Protein 5U0I (pdb70)

GO terms:
  GO:0005739 mitochondrion (C, IDA)
  GO:0004359 glutaminase activity (F, IDA)
  GO:0051289 protein homotetramerization (P, IDA)
  GO:0097054 L-glutamate biosynthetic process (P, IDA)
  GO:0006543 L-glutamine catabolic process (P, IDA)
  GO:0062133 negative regulation of L-glutamine biosynthetic process (P, IDA)
  GO:0005739 mitochondrion (C, EXP)
  GO:0004359 glutaminase activity (F, EXP)
  GO:0090461 intracellular glutamate homeostasis (P, IMP)
  GO:0005515 protein binding (F, IPI)
  GO:0005739 mitochondrion (C, HTP)
  GO:0005759 mitochondrial matrix (C, TAS)
  GO:0097054 L-glutamate biosynthetic process (P, TAS)

CATH classification: 1.25.40.20

Organism: Homo sapiens (NCBI:txid9606)

Secondary structure (DSSP, 8-state):
-HHHHHHHHHHT-HHHHHHHHHTT--TT---TT---HHHHHHHHT-HHHHHIIIIIS---S----TTS--HHHHHHHTT-HHHHHHHHT-/-HHHHHHHHHHT-HHHHHHHHHTT--TT---TT---HHHHHHHHT-HHHHHIIIIIS---SS---TT---HHHHHHHHT-HHHHHHHHTTS--

InterPro domains:
  IPR002110 Ankyrin repeat [PF12796] (557-645)
  IPR002110 Ankyrin repeat [PS50088] (585-607)
  IPR002110 Ankyrin repeat [SM00248] (585-615)
  IPR002110 Ankyrin repeat [SM00248] (619-648)
  IPR012338 Beta-lactamase/transpeptidase-like [G3DSA:3.40.710.10] (217-546)
  IPR012338 Beta-lactamase/transpeptidase-like [SSF56601] (223-531)
  IPR015868 Glutaminase [MF_00313] (227-530)
  IPR015868 Glutaminase [PF04960] (244-530)
  IPR015868 Glutaminase [PTHR12544] (115-646)
  IPR015868 Glutaminase [TIGR03814] (234-523)
  IPR036770 Ankyrin repeat-containing domain superfamily [G3DSA:1.25.40.20] (553-645)
  IPR036770 Ankyrin repeat-containing domain superfamily [SSF48403] (557-643)
  IPR041541 Glutaminase, EF-hand domain [PF17959] (140-222)

B-factor: mean 22.15, std 11.6, range [9.72, 87.69]

Nearest PDB structures (foldseek):
  5u0j-assembly2_D  TM=1.007E+00  e=7.065E-15  Homo sapiens
  8gwr-assembly1_A  TM=1.005E+00  e=4.161E-14  Homo sapiens
  5u0k-assembly2_C  TM=9.965E-01  e=2.457E-12  Homo sapiens
  5u0k-assembly3_E  TM=9.952E-01  e=2.058E-12  Homo sapiens
  5u0k-assembly5_H  TM=9.946E-01  e=5.298E-12  Homo sapiens

Structure (mmCIF, N/CA/C/O backbone):
data_5U0I
#
_entry.id   5U0I
#
_cell.length_a   75.290
_cell.length_b   75.290
_cell.length_c   88.310
_cell.angle_alpha   90.00
_cell.angle_beta   90.00
_cell.angle_gamma   90.00
#
_symmetry.space_group_name_H-M   'P 43 21 2'
#
loop_
_entity.id
_entity.type
_entity.pdbx_description
1 polymer 'Glutaminase kidney isoform, mitochondrial'
2 non-polymer 'CHLORIDE ION'
3 non-polymer 'SODIUM ION'
4 water water
#
loop_
_atom_site.group_PDB
_atom_site.id
_atom_site.type_symbol
_atom_site.label_atom_id
_atom_site.label_alt_id
_atom_site.label_comp_id
_atom_site.label_asym_id
_atom_site.label_entity_id
_atom_site.label_seq_id
_atom_site.pdbx_PDB_ins_code
_atom_site.Cartn_x
_atom_site.Cartn_y
_atom_site.Cartn_z
_atom_site.occupancy
_atom_site.B_iso_or_equiv
_atom_site.auth_seq_id
_atom_site.auth_comp_id
_atom_site.auth_asym_id
_atom_site.auth_atom_id
_atom_site.pdbx_PDB_model_num
ATOM 1 N N . SER A 1 24 ? 73.051 17.189 98.955 1.00 19.94 553 SER A N 1
ATOM 2 C CA . SER A 1 24 ? 73.677 18.462 98.681 1.00 16.88 553 SER A CA 1
ATOM 3 C C . SER A 1 24 ? 73.606 18.735 97.194 1.00 14.48 553 SER A C 1
ATOM 4 O O . SER A 1 24 ? 73.437 17.831 96.375 1.00 14.27 553 SER A O 1
ATOM 7 N N . VAL A 1 25 ? 73.740 20.016 96.858 1.00 14.48 554 VAL A N 1
ATOM 8 C CA . VAL A 1 25 ? 73.650 20.383 95.453 1.00 14.55 554 VAL A CA 1
ATOM 9 C C . VAL A 1 25 ? 74.791 19.742 94.663 1.00 13.91 554 VAL A C 1
ATOM 10 O O . VAL A 1 25 ? 74.631 19.386 93.492 1.00 14.10 554 VAL A O 1
ATOM 14 N N . ILE A 1 26 ? 75.965 19.573 95.286 1.00 14.46 555 ILE A N 1
ATOM 15 C CA . ILE A 1 26 ? 77.068 18.991 94.539 1.00 14.70 555 ILE A CA 1
ATOM 16 C C . ILE A 1 26 ? 76.838 17.498 94.293 1.00 14.66 555 ILE A C 1
ATOM 17 O O . ILE A 1 26 ? 77.121 16.992 93.197 1.00 14.71 555 ILE A O 1
ATOM 22 N N . ASN A 1 27 ? 76.264 16.783 95.252 1.00 13.85 556 ASN A N 1
ATOM 23 C CA . ASN A 1 27 ? 75.962 15.365 94.980 1.00 13.53 556 ASN A CA 1
ATOM 24 C C . ASN A 1 27 ? 74.903 15.235 93.890 1.00 13.13 556 ASN A C 1
ATOM 25 O O . ASN A 1 27 ? 74.941 14.294 93.067 1.00 14.08 556 ASN A O 1
ATOM 30 N N . LEU A 1 28 ? 73.915 16.123 93.919 1.00 12.53 557 LEU A N 1
ATOM 31 C CA . LEU A 1 28 ? 72.860 16.098 92.906 1.00 12.25 557 LEU A CA 1
ATOM 32 C C . LEU A 1 28 ? 73.453 16.285 91.512 1.00 12.29 557 LEU A C 1
ATOM 33 O O . LEU A 1 28 ? 73.152 15.513 90.591 1.00 12.64 557 LEU A O 1
ATOM 38 N N . LEU A 1 29 ? 74.284 17.342 91.340 1.00 11.45 558 LEU A N 1
ATOM 39 C CA . LEU A 1 29 ? 74.779 17.645 90.002 1.00 11.43 558 LEU A CA 1
ATOM 40 C C . LEU A 1 29 ? 75.818 16.628 89.560 1.00 11.50 558 LEU A C 1
ATOM 41 O O . LEU A 1 29 ? 75.888 16.322 88.361 1.00 12.75 558 LEU A O 1
ATOM 46 N N . PHE A 1 30 ? 76.560 16.031 90.495 1.00 12.20 559 PHE A N 1
ATOM 47 C CA . PHE A 1 30 ? 77.467 14.943 90.096 1.00 14.18 559 PHE A CA 1
ATOM 48 C C . PHE A 1 30 ? 76.678 13.712 89.647 1.00 14.10 559 PHE A C 1
ATOM 49 O O . PHE A 1 30 ? 77.107 12.999 88.725 1.00 14.99 559 PHE A O 1
ATOM 57 N N . ALA A 1 31 ? 75.551 13.406 90.315 1.00 13.24 560 ALA A N 1
ATOM 58 C CA . ALA A 1 31 ? 74.716 12.306 89.842 1.00 13.89 560 ALA A CA 1
ATOM 59 C C . ALA A 1 31 ? 74.175 12.601 88.450 1.00 13.58 560 ALA A C 1
ATOM 60 O O . ALA A 1 31 ? 74.076 11.696 87.611 1.00 14.94 560 ALA A O 1
ATOM 62 N N . ALA A 1 32 ? 73.770 13.848 88.195 1.00 13.16 561 ALA A N 1
ATOM 63 C CA . ALA A 1 32 ? 73.344 14.200 86.846 1.00 14.51 561 ALA A CA 1
ATOM 64 C C . ALA A 1 32 ? 74.490 14.035 85.864 1.00 15.15 561 ALA A C 1
ATOM 65 O O . ALA A 1 32 ? 74.293 13.523 84.755 1.00 16.71 561 ALA A O 1
ATOM 67 N N . TYR A 1 33 ? 75.686 14.465 86.260 1.00 15.01 562 TYR A N 1
ATOM 68 C CA . TYR A 1 33 ? 76.860 14.390 85.391 1.00 15.80 562 TYR A CA 1
ATOM 69 C C . TYR A 1 33 ? 77.161 12.955 85.003 1.00 17.45 562 TYR A C 1
ATOM 70 O O . TYR A 1 33 ? 77.549 12.688 83.862 1.00 16.85 562 TYR A O 1
ATOM 79 N N . THR A 1 34 ? 77.035 12.020 85.944 1.00 17.33 563 THR A N 1
ATOM 80 C CA . THR A 1 34 ? 77.401 10.632 85.638 1.00 18.83 563 THR A CA 1
ATOM 81 C C . THR A 1 34 ? 76.222 9.848 85.111 1.00 19.96 563 THR A C 1
ATOM 82 O O . THR A 1 34 ? 76.365 8.659 84.817 1.00 22.72 563 THR A O 1
ATOM 86 N N . GLY A 1 35 ? 75.062 10.480 84.974 1.00 18.78 564 GLY A N 1
ATOM 87 C CA . GLY A 1 35 ? 73.917 9.782 84.433 1.00 19.50 564 GLY A CA 1
ATOM 88 C C . GLY A 1 35 ? 73.257 8.821 85.392 1.00 21.40 564 GLY A C 1
ATOM 89 O O . GLY A 1 35 ? 72.587 7.893 84.946 1.00 23.29 564 GLY A O 1
ATOM 90 N N . ASP A 1 36 ? 73.421 9.021 86.698 1.00 20.62 565 ASP A N 1
ATOM 91 C CA . ASP A 1 36 ? 72.996 8.037 87.706 1.00 20.36 565 ASP A CA 1
ATOM 92 C C . ASP A 1 36 ? 71.522 8.278 88.042 1.00 19.05 565 ASP A C 1
ATOM 93 O O . ASP A 1 36 ? 71.188 8.884 89.046 1.00 18.78 565 ASP A O 1
ATOM 98 N N . VAL A 1 37 ? 70.629 7.791 87.170 1.00 20.44 566 VAL A N 1
ATOM 99 C CA . VAL A 1 37 ? 69.185 7.945 87.385 1.00 20.84 566 VAL A CA 1
ATOM 100 C C . VAL A 1 37 ? 68.746 7.315 88.697 1.00 20.69 566 VAL A C 1
ATOM 101 O O . VAL A 1 37 ? 67.883 7.860 89.389 1.00 18.87 566 VAL A O 1
ATOM 105 N N A SER A 1 38 ? 69.306 6.148 89.044 0.50 21.20 567 SER A N 1
ATOM 106 N N B SER A 1 38 ? 69.315 6.160 89.062 0.50 21.25 567 SER A N 1
ATOM 107 C CA A SER A 1 38 ? 68.945 5.499 90.304 0.50 22.70 567 SER A CA 1
ATOM 108 C CA B SER A 1 38 ? 68.894 5.513 90.304 0.50 22.80 567 SER A CA 1
ATOM 109 C C A SER A 1 38 ? 69.222 6.409 91.496 0.50 19.09 567 SER A C 1
ATOM 110 C C B SER A 1 38 ? 69.250 6.352 91.537 0.50 19.27 567 SER A C 1
ATOM 111 O O A SER A 1 38 ? 68.383 6.540 92.399 0.50 18.05 567 SER A O 1
ATOM 112 O O B SER A 1 38 ? 68.473 6.397 92.503 0.50 18.56 567 SER A O 1
ATOM 117 N N . ALA A 1 39 ? 70.399 7.040 91.526 1.00 17.63 568 ALA A N 1
ATOM 118 C CA . ALA A 1 39 ? 70.702 7.953 92.637 1.00 16.03 568 ALA A CA 1
ATOM 119 C C . ALA A 1 39 ? 69.757 9.144 92.624 1.00 14.24 568 ALA A C 1
ATOM 120 O O . ALA A 1 39 ? 69.239 9.546 93.684 1.00 14.80 568 ALA A O 1
ATOM 122 N N . LEU A 1 40 ? 69.462 9.674 91.430 1.00 13.75 569 LEU A N 1
ATOM 123 C CA . LEU A 1 40 ? 68.558 10.825 91.357 1.00 12.88 569 LEU A CA 1
ATOM 124 C C . LEU A 1 40 ? 67.170 10.465 91.866 1.00 13.07 569 LEU A C 1
ATOM 125 O O . LEU A 1 40 ? 66.503 11.307 92.486 1.00 12.93 569 LEU A O 1
ATOM 130 N N . ARG A 1 41 ? 66.706 9.239 91.573 1.00 13.75 570 ARG A N 1
ATOM 131 C CA . ARG A 1 41 ? 65.403 8.795 92.088 1.00 14.29 570 ARG A CA 1
ATOM 132 C C . ARG A 1 41 ? 65.431 8.744 93.603 1.00 14.29 570 ARG A C 1
ATOM 133 O O . ARG A 1 41 ? 64.477 9.169 94.261 1.00 14.64 570 ARG A O 1
ATOM 141 N N . ARG A 1 42 ? 66.476 8.159 94.177 1.00 14.33 571 ARG A N 1
ATOM 142 C CA . ARG A 1 42 ? 66.540 8.151 95.645 1.00 14.81 571 ARG A CA 1
ATOM 143 C C . ARG A 1 42 ? 66.548 9.549 96.218 1.00 13.34 571 ARG A C 1
ATOM 144 O O . ARG A 1 42 ? 65.905 9.800 97.249 1.00 13.34 571 ARG A O 1
ATOM 152 N N . PHE A 1 43 ? 67.324 10.453 95.615 1.00 12.41 572 PHE A N 1
ATOM 153 C CA . PHE A 1 43 ? 67.354 11.825 96.099 1.00 11.91 572 PHE A CA 1
ATOM 154 C C . PHE A 1 43 ? 65.958 12.448 96.032 1.00 11.45 572 PHE A C 1
ATOM 155 O O . PHE A 1 43 ? 65.462 13.037 97.005 1.00 12.53 572 PHE A O 1
ATOM 163 N N . ALA A 1 44 ? 65.275 12.286 94.905 1.00 11.62 573 ALA A N 1
ATOM 164 C CA . ALA A 1 44 ? 63.972 12.946 94.755 1.00 11.61 573 ALA A CA 1
ATOM 165 C C . ALA A 1 44 ? 62.958 12.358 95.729 1.00 12.34 573 ALA A C 1
ATOM 166 O O . ALA A 1 44 ? 62.188 13.088 96.353 1.00 13.35 573 ALA A O 1
ATOM 168 N N . LEU A 1 45 ? 62.968 11.041 95.912 1.00 11.91 574 LEU A N 1
ATOM 169 C CA . LEU A 1 45 ? 61.990 10.438 96.824 1.00 12.67 574 LEU A CA 1
ATOM 170 C C . LEU A 1 45 ? 62.236 10.889 98.253 1.00 13.19 574 LEU A C 1
ATOM 171 O O . LEU A 1 45 ? 61.289 10.935 99.049 1.00 14.46 574 LEU A O 1
ATOM 176 N N . SER A 1 46 ? 63.487 11.208 98.593 1.00 13.23 575 SER A N 1
ATOM 177 C CA . SER A 1 46 ? 63.811 11.681 99.932 1.00 14.72 575 SER A CA 1
ATOM 178 C C . SER A 1 46 ? 63.548 13.174 100.098 1.00 14.94 575 SER A C 1
ATOM 179 O O . SER A 1 46 ? 63.907 13.705 101.151 1.00 16.73 575 SER A O 1
ATOM 182 N N . ALA A 1 47 ? 62.905 13.827 99.117 1.00 15.06 576 ALA A N 1
ATOM 183 C CA . ALA A 1 47 ? 62.491 15.243 99.162 1.00 15.68 576 ALA A CA 1
ATOM 184 C C . ALA A 1 47 ? 63.639 16.206 98.859 1.00 15.03 576 ALA A C 1
ATOM 185 O O . ALA A 1 47 ? 63.540 17.414 99.170 1.00 17.29 576 ALA A O 1
ATOM 187 N N . MET A 1 48 ? 64.710 15.753 98.197 1.00 13.59 577 MET A N 1
ATOM 188 C CA . MET A 1 48 ? 65.722 16.711 97.763 1.00 13.10 577 MET A CA 1
ATOM 189 C C . MET A 1 48 ? 65.092 17.651 96.742 1.00 14.34 577 MET A C 1
ATOM 190 O O . MET A 1 48 ? 64.314 17.226 95.883 1.00 14.63 577 MET A O 1
ATOM 195 N N . ASP A 1 49 ? 65.437 18.940 96.832 1.00 13.66 578 ASP A N 1
ATOM 196 C CA . ASP A 1 49 ? 65.013 19.915 95.826 1.00 13.96 578 ASP A CA 1
A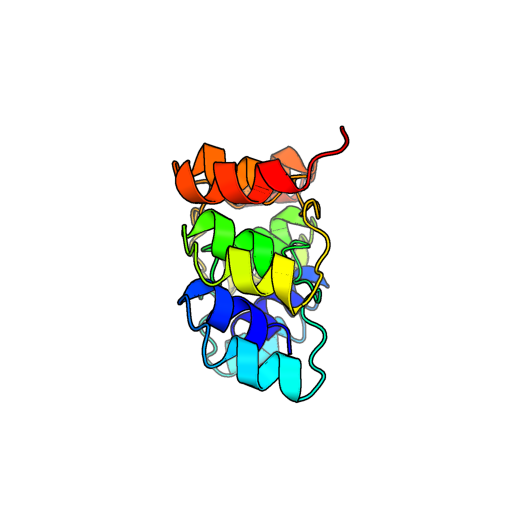TOM 197 C C . ASP A 1 49 ? 65.785 19.632 94.541 1.00 12.88 578 ASP A C 1
ATOM 198 O O . ASP A 1 49 ? 67.004 19.841 94.460 1.00 13.98 578 ASP A O 1
ATOM 203 N N . MET A 1 50 ? 65.088 19.130 93.526 1.00 11.72 579 MET A N 1
ATOM 204 C CA . MET A 1 50 ? 65.785 18.751 92.299 1.00 12.91 579 MET A CA 1
ATOM 205 C C . MET A 1 50 ? 66.038 19.941 91.383 1.00 13.44 579 MET A C 1
ATOM 206 O O . MET A 1 50 ? 66.655 19.785 90.305 1.00 13.97 579 MET A O 1
ATOM 211 N N . GLU A 1 51 ? 65.569 21.127 91.794 1.00 14.78 580 GLU A N 1
ATOM 212 C CA . GLU A 1 51 ? 65.787 22.362 91.061 1.00 16.36 580 GLU A CA 1
ATOM 213 C C . GLU A 1 51 ? 66.876 23.212 91.669 1.00 15.82 580 GLU A C 1
ATOM 214 O O . GLU A 1 51 ? 67.095 24.337 91.199 1.00 17.43 580 GLU A O 1
ATOM 220 N N . GLN A 1 52 ? 67.573 22.708 92.679 1.00 14.84 581 GLN A N 1
ATOM 221 C CA . GLN A 1 52 ? 68.539 23.545 93.365 1.00 15.42 581 GLN A CA 1
ATOM 222 C C . GLN A 1 52 ? 69.713 23.902 92.458 1.00 14.54 581 GLN A C 1
ATOM 223 O O . GLN A 1 52 ? 70.026 23.185 91.507 1.00 15.41 581 GLN A O 1
ATOM 229 N N . ARG A 1 53 ? 70.356 2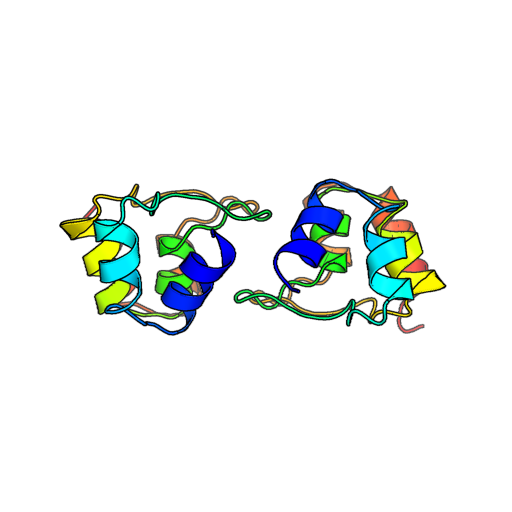5.032 92.769 1.00 13.44 582 ARG A N 1
ATOM 230 C CA . ARG A 1 53 ? 71.384 25.611 91.905 1.00 14.14 582 ARG A CA 1
ATOM 231 C C . ARG A 1 53 ? 72.714 25.632 92.640 1.00 12.82 582 ARG A C 1
ATOM 232 O O . ARG A 1 53 ? 72.760 25.828 93.856 1.00 14.37 582 ARG A O 1
ATOM 240 N N . ASP A 1 54 ? 73.792 25.454 91.905 1.00 11.99 583 ASP A N 1
ATOM 241 C CA . ASP A 1 54 ? 75.121 25.653 92.458 1.00 11.42 583 ASP A CA 1
ATOM 242 C C . ASP A 1 54 ? 75.550 27.127 92.350 1.00 11.08 583 ASP A C 1
ATOM 243 O O . ASP A 1 54 ? 74.755 28.006 91.980 1.00 12.27 583 ASP A O 1
ATOM 248 N N . TYR A 1 55 ? 76.829 27.404 92.639 1.00 11.97 584 TYR A N 1
ATOM 249 C CA . TYR A 1 55 ? 77.430 28.753 92.663 1.00 11.95 584 TYR A CA 1
ATOM 250 C C . TYR A 1 55 ? 77.527 29.348 91.258 1.00 12.74 584 TYR A C 1
ATOM 251 O O . TYR A 1 55 ? 77.782 30.557 91.138 1.00 13.82 584 TYR A O 1
ATOM 260 N N . ASP A 1 56 ? 77.301 28.546 90.209 1.00 11.85 585 ASP A N 1
ATOM 261 C CA . ASP A 1 56 ? 77.236 29.024 88.830 1.00 11.72 585 ASP A CA 1
ATOM 262 C C . ASP A 1 56 ? 75.803 29.100 88.331 1.00 11.62 585 ASP A C 1
ATOM 263 O O . ASP A 1 56 ? 75.575 29.236 87.119 1.00 12.63 585 ASP A O 1
ATOM 268 N N . SER A 1 57 ? 74.831 28.962 89.249 1.00 11.89 586 SER A N 1
ATOM 269 C CA . SER A 1 57 ? 73.411 28.925 88.899 1.00 12.8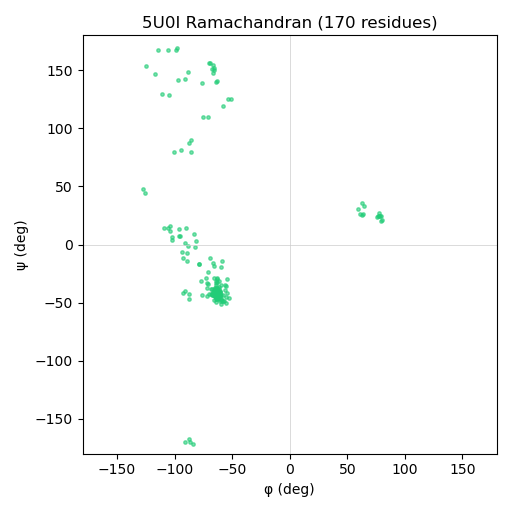4 586 SER A CA 1
ATOM 270 C C . SER A 1 57 ? 73.065 27.765 87.991 1.00 13.07 586 SER A C 1
ATOM 271 O O . SER A 1 57 ? 72.091 27.846 87.234 1.00 14.57 586 SER A O 1
ATOM 274 N N . ARG A 1 58 ? 73.854 26.683 88.065 1.00 12.39 587 ARG A N 1
ATOM 275 C CA . ARG A 1 58 ? 73.601 25.500 87.262 1.00 12.12 587 ARG A CA 1
ATOM 276 C C . ARG A 1 58 ? 72.663 24.577 88.011 1.00 12.15 587 ARG A C 1
ATOM 277 O O . ARG A 1 58 ? 72.683 24.504 89.250 1.00 12.92 587 ARG A O 1
ATOM 285 N N . THR A 1 59 ? 71.860 23.854 87.238 1.00 12.47 588 THR A N 1
ATOM 286 C CA . THR A 1 59 ? 70.942 22.849 87.750 1.00 12.66 588 THR A CA 1
ATOM 287 C C . THR A 1 59 ? 71.361 21.460 87.259 1.00 12.12 588 THR A C 1
ATOM 288 O O . THR A 1 59 ? 72.174 21.300 86.327 1.00 12.55 588 THR A O 1
ATOM 292 N N . ALA A 1 60 ? 70.747 20.463 87.890 1.00 12.01 589 ALA A N 1
ATOM 293 C CA . ALA A 1 60 ? 70.880 19.076 87.442 1.00 12.65 589 ALA A CA 1
ATOM 294 C C . ALA A 1 60 ? 70.509 18.950 85.974 1.00 12.65 589 ALA A C 1
ATOM 295 O O . ALA A 1 60 ? 71.192 18.251 85.213 1.00 12.36 589 ALA A O 1
ATOM 297 N N . LEU A 1 61 ? 69.435 19.633 85.561 1.00 12.38 590 LEU A N 1
ATOM 298 C CA . LEU A 1 61 ? 69.017 19.563 84.172 1.00 12.86 590 LEU A CA 1
ATOM 299 C C . LEU A 1 61 ? 70.074 20.136 83.231 1.00 13.81 590 LEU A C 1
ATOM 300 O O . LEU A 1 61 ? 70.307 19.579 82.139 1.00 14.30 590 LEU A O 1
ATOM 305 N N . HIS A 1 62 ? 70.693 21.272 83.597 1.00 13.50 591 HIS A N 1
ATOM 306 C CA . HIS A 1 62 ? 71.786 21.786 82.768 1.00 13.44 591 HIS A CA 1
ATOM 307 C C . HIS A 1 62 ? 72.873 20.730 82.575 1.00 13.49 591 HIS A C 1
ATOM 308 O O . HIS A 1 62 ? 73.378 20.538 81.465 1.00 14.47 591 HIS A O 1
ATOM 315 N N . VAL A 1 63 ? 73.331 20.128 83.669 1.00 12.73 592 VAL A N 1
ATOM 316 C CA . VAL A 1 63 ? 74.482 19.232 83.604 1.00 13.19 592 VAL A CA 1
ATOM 317 C C . VAL A 1 63 ? 74.138 17.972 82.807 1.00 14.14 592 VAL A C 1
ATOM 318 O O . VAL A 1 63 ? 74.923 17.519 81.948 1.00 15.67 592 VAL A O 1
ATOM 322 N N . ALA A 1 64 ? 72.959 17.414 83.055 1.00 14.72 593 ALA A N 1
ATOM 323 C CA . ALA A 1 64 ? 72.535 16.231 82.320 1.00 16.48 593 ALA A CA 1
ATOM 324 C C . ALA A 1 64 ? 72.400 16.538 80.837 1.00 17.46 593 ALA A C 1
ATOM 325 O O . ALA A 1 64 ? 72.765 15.709 79.976 1.00 19.20 593 ALA A O 1
ATOM 327 N N . ALA A 1 65 ? 71.869 17.720 80.508 1.00 17.05 594 ALA A N 1
ATOM 328 C CA . ALA A 1 65 ? 71.715 18.086 79.090 1.00 18.28 594 ALA A CA 1
ATOM 329 C C . ALA A 1 65 ? 73.061 18.293 78.424 1.00 19.41 594 ALA A C 1
ATOM 330 O O . ALA A 1 65 ? 73.244 17.896 77.261 1.00 20.50 594 ALA A O 1
ATOM 332 N N . ALA A 1 66 ? 74.016 18.894 79.160 1.00 18.26 595 ALA A N 1
ATOM 333 C CA . ALA A 1 66 ? 75.356 19.097 78.613 1.00 18.55 595 ALA A CA 1
ATOM 334 C C . ALA A 1 66 ? 76.033 17.777 78.327 1.00 18.41 595 ALA A C 1
ATOM 335 O O . ALA A 1 66 ? 76.784 17.674 77.359 1.00 21.21 595 ALA A O 1
ATOM 337 N N . GLU A 1 67 ? 75.713 16.740 79.077 1.00 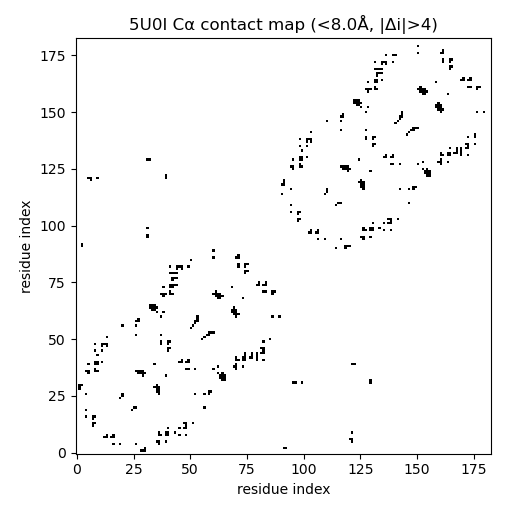18.57 596 GLU A N 1
ATOM 338 C CA . GLU A 1 67 ? 76.304 15.418 78.916 1.00 20.45 596 GLU A CA 1
ATOM 339 C C . GLU A 1 67 ? 75.486 14.499 78.013 1.00 21.28 596 GLU A C 1
ATOM 340 O O . GLU A 1 67 ? 75.946 13.388 77.714 1.00 23.63 596 GLU A O 1
ATOM 346 N N . GLY A 1 68 ? 74.294 14.914 77.581 1.00 21.25 597 GLY A N 1
ATOM 347 C CA . GLY A 1 68 ? 73.483 14.093 76.670 1.00 22.23 597 GLY A CA 1
ATOM 348 C C . GLY A 1 68 ? 72.759 12.942 77.325 1.00 22.17 597 GLY A C 1
ATOM 349 O O . GLY A 1 68 ? 72.441 11.963 76.645 1.00 23.86 597 GLY A O 1
ATOM 350 N N . HIS A 1 69 ? 72.486 13.024 78.631 1.00 21.62 598 HIS A N 1
ATOM 351 C CA . HIS A 1 69 ? 71.893 11.910 79.369 1.00 21.64 598 HIS A CA 1
ATOM 352 C C . HIS A 1 69 ? 70.374 11.973 79.213 1.00 21.18 598 HIS A C 1
ATOM 353 O O . HIS A 1 69 ? 69.656 12.564 80.034 1.00 21.88 598 HIS A O 1
ATOM 360 N N . VAL A 1 70 ? 69.873 11.302 78.173 1.00 22.41 599 VAL A N 1
ATOM 361 C CA . VAL A 1 70 ? 68.456 11.391 77.834 1.00 24.27 599 VAL A CA 1
ATOM 362 C C . VAL A 1 70 ? 67.583 10.894 78.980 1.00 24.29 599 VAL A C 1
ATOM 363 O O . VAL A 1 70 ? 66.574 11.523 79.321 1.00 23.14 599 VAL A O 1
ATOM 367 N N . GLU A 1 71 ? 67.948 9.763 79.588 1.00 23.74 600 GLU A N 1
ATOM 368 C CA . GLU A 1 71 ? 67.087 9.200 80.636 1.00 25.04 600 GLU A CA 1
ATOM 369 C C . GLU A 1 71 ? 67.018 10.126 81.845 1.00 23.57 600 GLU A C 1
ATOM 370 O O . GLU A 1 71 ? 65.962 10.273 82.467 1.00 23.90 600 GLU A O 1
ATOM 376 N N . VAL A 1 72 ? 68.143 10.748 82.201 1.00 20.97 601 VAL A N 1
ATOM 377 C CA . VAL A 1 72 ? 68.137 11.698 83.307 1.00 19.37 601 VAL A CA 1
ATOM 378 C C . VAL A 1 72 ? 67.279 12.913 82.970 1.00 17.89 601 VAL A C 1
ATOM 379 O O . VAL A 1 72 ? 66.501 13.396 83.805 1.00 17.89 601 VAL A O 1
ATOM 383 N N . VAL A 1 73 ? 67.422 13.443 81.748 1.00 17.81 602 VAL A N 1
ATOM 384 C CA . VAL A 1 73 ? 66.655 14.618 81.346 1.00 18.56 602 VAL A CA 1
ATOM 385 C C . VAL A 1 73 ? 65.151 14.327 81.426 1.00 18.87 602 VAL A C 1
ATOM 386 O O . VAL A 1 73 ? 64.369 15.123 81.960 1.00 19.52 602 VAL A O 1
ATOM 390 N N . LYS A 1 74 ? 64.726 13.182 80.880 1.00 20.84 603 LYS A N 1
ATOM 391 C CA . LYS A 1 74 ? 63.301 12.848 80.936 1.00 21.24 603 LYS A CA 1
ATOM 392 C C . LYS A 1 74 ? 62.822 12.650 82.376 1.00 20.45 603 LYS A C 1
ATOM 393 O O . LYS A 1 74 ? 61.728 13.100 82.734 1.00 20.03 603 LYS A O 1
ATOM 399 N N . PHE A 1 75 ? 63.642 12.018 83.214 1.00 18.98 604 PHE A N 1
ATOM 400 C CA . PHE A 1 75 ? 63.271 11.821 84.616 1.00 17.74 604 PHE A CA 1
ATOM 401 C C . PHE A 1 75 ? 63.055 13.158 85.322 1.00 15.94 604 PHE A C 1
ATOM 402 O O . PHE A 1 75 ? 62.040 13.353 85.999 1.00 16.11 604 PHE A O 1
ATOM 410 N N . LEU A 1 76 ? 64.005 14.102 85.171 1.00 16.20 605 LEU A N 1
ATOM 411 C CA . LEU A 1 76 ? 63.858 15.413 85.808 1.00 15.83 605 LEU A CA 1
ATOM 412 C C . LEU A 1 76 ? 62.627 16.150 85.280 1.00 16.67 605 LEU A C 1
ATOM 413 O O . LEU A 1 76 ? 61.897 16.786 86.063 1.00 16.90 605 LEU A O 1
ATOM 418 N N . LEU A 1 77 ? 62.405 16.120 83.952 1.00 16.17 606 LEU A N 1
ATOM 419 C CA . LEU A 1 77 ? 61.283 16.867 83.388 1.00 18.07 606 LEU A CA 1
ATOM 420 C C . LEU A 1 77 ? 59.952 16.214 83.722 1.00 19.80 606 LEU A C 1
ATOM 421 O O . LEU A 1 77 ? 58.985 16.911 84.070 1.00 20.62 606 LEU A O 1
ATOM 426 N N . GLU A 1 78 ? 59.875 14.884 83.595 1.00 18.65 607 GLU A N 1
ATOM 427 C CA . GLU A 1 78 ? 58.563 14.233 83.627 1.00 20.72 607 GLU A CA 1
ATOM 428 C C . GLU A 1 78 ? 58.146 13.808 85.025 1.00 20.91 607 GLU A C 1
ATOM 429 O O . GLU A 1 78 ? 56.961 13.871 85.367 1.00 24.03 607 GLU A O 1
ATOM 435 N N . ALA A 1 79 ? 59.073 13.298 85.803 1.00 20.02 608 ALA A N 1
ATOM 436 C CA . ALA A 1 79 ? 58.741 12.858 87.152 1.00 20.06 608 ALA A CA 1
ATOM 437 C C . ALA A 1 79 ? 58.963 13.939 88.175 1.00 18.29 608 ALA A C 1
ATOM 438 O O . ALA A 1 79 ? 58.132 14.093 89.091 1.00 18.59 608 ALA A O 1
ATOM 440 N N . CYS A 1 80 ? 60.065 14.683 88.055 1.00 16.47 609 CYS A N 1
ATOM 441 C CA . CYS A 1 80 ? 60.343 15.668 89.092 1.00 16.41 609 CYS A CA 1
ATOM 442 C C . CYS A 1 80 ? 59.704 17.003 88.762 1.00 18.55 609 CYS A C 1
ATOM 443 O O . CYS A 1 80 ? 59.691 17.896 89.609 1.00 19.02 609 CYS A O 1
ATOM 446 N N . LYS A 1 81 ? 59.274 17.169 87.518 1.00 18.47 610 LYS A N 1
ATOM 447 C CA . LYS A 1 81 ? 58.570 18.359 87.057 1.00 20.19 610 LYS A CA 1
ATOM 448 C C . LYS A 1 81 ? 59.438 19.605 87.159 1.00 18.71 610 LYS A C 1
ATOM 449 O O . LYS A 1 81 ? 58.942 20.673 87.496 1.00 19.89 610 LYS A O 1
ATOM 455 N N . VAL A 1 82 ? 60.757 19.468 86.907 1.00 16.99 611 VAL A N 1
ATOM 456 C CA . VAL A 1 82 ? 61.626 20.652 87.071 1.00 17.32 611 VAL A CA 1
ATOM 457 C C . VAL A 1 82 ? 61.346 21.691 85.987 1.00 18.46 611 VAL A C 1
ATOM 458 O O . VAL A 1 82 ? 60.855 21.379 84.901 1.00 19.81 611 VAL A O 1
ATOM 462 N N . ASN A 1 83 ? 61.680 22.947 86.296 1.00 18.62 612 ASN A N 1
ATOM 463 C CA . ASN A 1 83 ? 61.698 24.015 85.295 1.00 20.18 612 ASN A CA 1
ATOM 464 C C . ASN A 1 83 ? 62.522 23.550 84.093 1.00 19.16 612 ASN A C 1
ATOM 465 O O . ASN A 1 83 ? 63.686 23.187 84.257 1.00 19.56 612 ASN A O 1
ATOM 470 N N . PRO A 1 84 ? 61.977 23.582 82.880 1.00 19.86 613 PRO A N 1
ATOM 471 C CA . PRO A 1 84 ? 62.766 23.150 81.723 1.00 19.80 613 PRO A CA 1
ATOM 472 C C . PRO A 1 84 ? 63.761 24.181 81.224 1.00 21.63 613 PRO A C 1
ATOM 473 O O . PRO A 1 84 ? 64.646 23.805 80.451 1.00 20.92 613 PRO A O 1
ATOM 477 N N . PHE A 1 85 ? 63.626 25.457 81.595 1.00 21.30 614 PHE A N 1
ATOM 478 C CA . PHE A 1 85 ? 64.429 26.525 81.015 1.00 23.87 614 PHE A CA 1
ATOM 479 C C . PHE A 1 85 ? 65.162 27.373 82.052 1.00 21.47 614 PHE A C 1
ATOM 480 O O . PHE A 1 85 ? 65.180 28.603 81.956 1.00 22.68 614 PHE A O 1
ATOM 488 N N . PRO A 1 86 ? 65.786 26.780 83.052 1.00 18.16 615 PRO A N 1
ATOM 489 C CA . PRO A 1 86 ? 66.557 27.603 83.989 1.00 17.38 615 PRO A CA 1
ATOM 490 C C . PRO A 1 86 ? 67.747 28.204 83.267 1.00 18.30 615 PRO A C 1
ATOM 491 O O . PRO A 1 86 ? 68.299 27.586 82.362 1.00 19.55 615 PRO A O 1
ATOM 495 N N . LYS A 1 87 ? 68.135 29.416 83.679 1.00 18.51 616 LYS A N 1
ATOM 496 C CA . LYS A 1 87 ? 69.295 30.115 83.119 1.00 17.65 616 LYS A CA 1
ATOM 497 C C . LYS A 1 87 ? 70.471 30.069 84.095 1.00 16.48 616 LYS A C 1
ATOM 498 O O . LYS A 1 87 ? 70.319 30.393 85.274 1.00 17.31 616 LYS A O 1
ATOM 504 N N . ASP A 1 88 ? 71.632 29.656 83.612 1.00 15.23 617 ASP A N 1
ATOM 505 C CA . ASP A 1 88 ? 72.830 29.609 84.465 1.00 14.24 617 ASP A CA 1
ATOM 506 C C . ASP A 1 88 ? 73.476 31.000 84.499 1.00 14.06 617 ASP A C 1
ATOM 507 O O . ASP A 1 88 ? 72.890 31.987 84.025 1.00 14.33 617 ASP A O 1
ATOM 512 N N . ARG A 1 89 ? 74.675 31.114 85.095 1.00 13.90 618 ARG A N 1
ATOM 513 C CA . ARG A 1 89 ? 75.250 32.454 85.210 1.00 14.45 618 ARG A CA 1
ATOM 514 C C . ARG A 1 89 ? 75.595 33.069 83.863 1.00 14.58 618 ARG A C 1
ATOM 515 O O . ARG A 1 89 ? 75.802 34.293 83.790 1.00 15.48 618 ARG A O 1
ATOM 523 N N . TRP A 1 90 ? 75.714 32.261 82.802 1.00 15.12 619 TRP A N 1
ATOM 524 C CA . TRP A 1 90 ? 75.989 32.815 81.482 1.00 15.96 619 TRP A CA 1
ATOM 525 C C . TRP A 1 90 ? 74.699 32.976 80.706 1.00 18.66 619 TRP A C 1
ATOM 526 O O . TRP A 1 90 ? 74.746 33.177 79.491 1.00 19.17 619 TRP A O 1
ATOM 537 N N . ASN A 1 91 ? 73.549 32.869 81.397 1.00 18.16 620 ASN A N 1
ATOM 538 C CA . ASN A 1 91 ? 72.226 32.990 80.773 1.00 20.76 620 ASN A CA 1
ATOM 539 C C . ASN A 1 91 ? 71.940 31.902 79.760 1.00 20.75 620 ASN A C 1
ATOM 540 O O . ASN A 1 91 ? 71.102 32.093 78.866 1.00 23.45 620 ASN A O 1
ATOM 545 N N . ASN A 1 92 ? 72.576 30.745 79.931 1.00 18.45 621 ASN A N 1
ATOM 546 C CA . ASN A 1 92 ? 72.326 29.588 79.072 1.00 19.62 621 ASN A CA 1
ATOM 547 C C . ASN A 1 92 ? 71.339 28.621 79.703 1.00 18.63 621 ASN A C 1
ATOM 548 O O . ASN A 1 92 ? 71.336 28.422 80.924 1.00 18.53 621 ASN A O 1
ATOM 553 N N . THR A 1 93 ? 70.473 28.065 78.868 1.00 18.73 622 THR A N 1
ATOM 554 C CA . THR A 1 93 ? 69.496 27.073 79.305 1.00 19.03 622 THR A CA 1
ATOM 555 C C . THR A 1 93 ? 70.002 25.680 79.014 1.00 17.30 622 THR A C 1
ATOM 556 O O . THR A 1 93 ? 70.998 25.478 78.304 1.00 18.18 622 THR A O 1
ATOM 560 N N . PRO A 1 94 ? 69.320 24.671 79.550 1.00 17.94 623 PRO A N 1
ATOM 561 C CA . PRO A 1 94 ? 69.681 23.303 79.196 1.00 17.49 623 PRO A CA 1
ATOM 562 C C . PRO A 1 94 ? 69.550 23.055 77.710 1.00 19.14 623 PRO A C 1
ATOM 563 O O . PRO A 1 94 ? 70.369 22.333 77.131 1.00 19.06 623 PRO A O 1
ATOM 567 N N . MET A 1 95 ? 68.567 23.680 77.056 1.00 19.99 624 MET A N 1
ATOM 568 C CA . MET A 1 95 ? 68.459 23.527 75.607 1.00 23.41 624 MET A CA 1
ATOM 569 C C . MET A 1 95 ? 69.695 24.090 74.906 1.00 23.20 624 MET A C 1
ATOM 570 O O . MET A 1 95 ? 70.223 23.479 73.956 1.00 24.73 624 MET A O 1
ATOM 575 N N . ASP A 1 96 ? 70.162 25.260 75.343 1.00 23.32 625 ASP A N 1
ATOM 576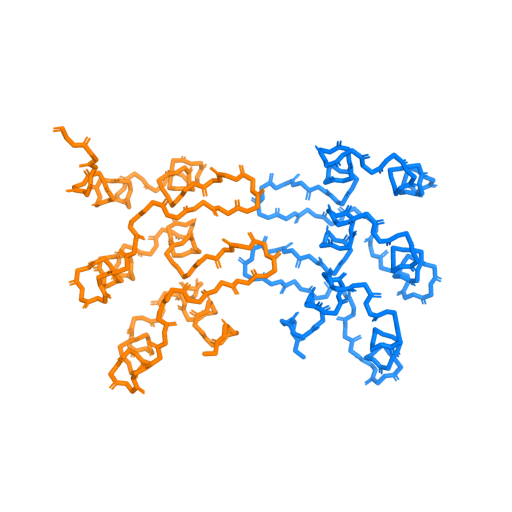 C CA . ASP A 1 96 ? 71.412 25.809 74.798 1.00 23.28 625 ASP A CA 1
ATOM 577 C C . ASP A 1 96 ? 72.572 24.816 74.942 1.00 23.55 625 ASP A C 1
ATOM 578 O O . ASP A 1 96 ? 73.385 24.660 74.018 1.00 24.12 625 ASP A O 1
ATOM 583 N N . GLU A 1 97 ? 72.706 24.185 76.123 1.00 22.35 626 GLU A N 1
ATOM 584 C CA . GLU A 1 97 ? 73.780 23.220 76.342 1.00 20.63 626 GLU A CA 1
ATOM 585 C C . GLU A 1 97 ? 73.661 22.012 75.421 1.00 21.37 626 GLU A C 1
ATOM 586 O O . GLU A 1 97 ? 74.666 21.529 74.887 1.00 23.74 626 GLU A O 1
ATOM 592 N N . ALA A 1 98 ? 72.453 21.484 75.248 1.00 23.05 627 ALA A N 1
ATOM 593 C CA . ALA A 1 98 ? 72.299 20.327 74.381 1.00 24.34 627 ALA A CA 1
ATOM 594 C C . ALA A 1 98 ? 72.720 20.671 72.962 1.00 23.77 627 ALA A C 1
ATOM 595 O O . ALA A 1 98 ? 73.452 19.898 72.316 1.00 25.28 627 ALA A O 1
ATOM 597 N N . LEU A 1 99 ? 72.330 21.860 72.483 1.00 24.26 628 LEU A N 1
ATOM 598 C CA . LEU A 1 99 ? 72.712 22.264 71.132 1.00 27.95 628 LEU A CA 1
ATOM 599 C C . LEU A 1 99 ? 74.218 22.418 71.048 1.00 27.57 628 LEU A C 1
ATOM 600 O O . LEU A 1 99 ? 74.859 21.903 70.126 1.00 29.32 628 LEU A O 1
ATOM 605 N N . HIS A 1 100 ? 74.807 23.054 72.055 1.00 28.35 629 HIS A N 1
ATOM 606 C CA . HIS A 1 100 ? 76.226 23.363 71.996 1.00 30.92 629 HIS A CA 1
ATOM 607 C C . HIS A 1 100 ? 77.072 22.103 71.940 1.00 30.38 629 HIS A C 1
ATOM 608 O O . HIS A 1 100 ? 78.097 22.066 71.244 1.00 32.57 629 HIS A O 1
ATOM 615 N N . PHE A 1 101 ? 76.689 21.078 72.695 1.00 27.91 630 PHE A N 1
ATOM 616 C CA . PHE A 1 101 ? 77.446 19.841 72.776 1.00 29.11 630 PHE A CA 1
ATOM 617 C C . PHE A 1 101 ? 76.932 18.781 71.816 1.00 28.49 630 PHE A C 1
ATOM 618 O O . PHE A 1 101 ? 77.393 17.630 71.860 1.00 30.17 630 PHE A O 1
ATOM 626 N N . GLY A 1 102 ? 75.999 19.144 70.939 1.00 28.56 631 GLY A N 1
ATOM 627 C CA . GLY A 1 102 ? 75.592 18.225 69.890 1.00 28.35 631 GLY A CA 1
ATOM 628 C C . GLY A 1 102 ? 74.668 17.100 70.311 1.00 29.48 631 GLY A C 1
ATOM 629 O O . GLY A 1 102 ? 74.617 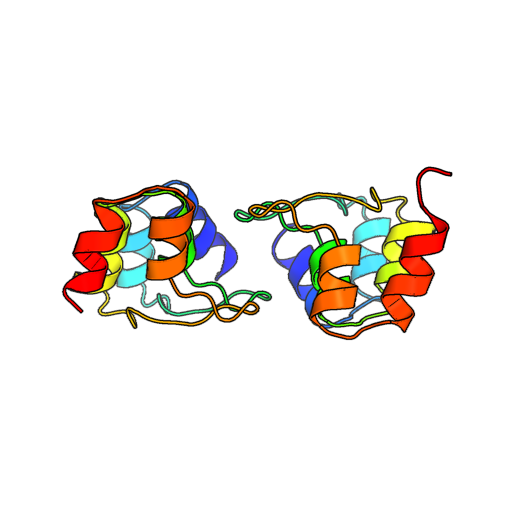16.058 69.639 1.00 31.30 631 GLY A O 1
ATOM 630 N N . HIS A 1 103 ? 73.914 17.283 71.394 1.00 29.59 632 HIS A N 1
ATOM 631 C CA . HIS A 1 103 ? 72.972 16.273 71.860 1.00 26.72 632 HIS A CA 1
ATOM 632 C C . HIS A 1 103 ? 71.582 16.569 71.300 1.00 29.35 632 HIS A C 1
ATOM 633 O O . HIS A 1 103 ? 70.705 17.110 71.969 1.00 27.54 632 HIS A O 1
ATOM 640 N N . HIS A 1 104 ? 71.369 16.148 70.036 1.00 32.72 633 HIS A N 1
ATOM 641 C CA A HIS A 1 104 ? 70.140 16.495 69.323 0.49 35.06 633 HIS A CA 1
ATOM 642 C CA B HIS A 1 104 ? 70.141 16.539 69.365 0.51 35.38 633 HIS A CA 1
ATOM 643 C C . HIS A 1 104 ? 68.917 15.853 69.963 1.00 33.65 633 HIS A C 1
ATOM 644 O O . HIS A 1 104 ? 67.838 16.458 69.989 1.00 32.39 633 HIS A O 1
ATOM 657 N N . ASP A 1 105 ? 69.065 14.625 70.483 1.00 31.09 634 ASP A N 1
ATOM 658 C CA . ASP A 1 105 ? 67.924 13.957 71.119 1.00 33.47 634 ASP A CA 1
ATOM 659 C C . ASP A 1 105 ? 67.478 14.705 72.374 1.00 30.61 634 ASP A C 1
ATOM 660 O O . ASP A 1 105 ? 66.275 14.895 72.607 1.00 29.20 634 ASP A O 1
ATOM 665 N N . VAL A 1 106 ? 68.435 15.156 73.190 1.00 27.29 635 VAL A N 1
ATOM 666 C CA . VAL A 1 106 ? 68.071 15.978 74.342 1.00 24.78 635 VAL A CA 1
ATOM 667 C C . VAL A 1 106 ? 67.454 17.294 73.890 1.00 25.81 635 VAL A C 1
ATOM 668 O O . VAL A 1 106 ? 66.478 17.777 74.476 1.00 24.43 635 VAL A O 1
ATOM 672 N N . PHE A 1 107 ? 68.009 17.899 72.835 1.00 25.94 636 PHE A N 1
ATOM 673 C CA . PHE A 1 107 ? 67.445 19.144 72.331 1.00 28.44 636 PHE A CA 1
ATOM 674 C C . PHE A 1 107 ? 65.964 18.983 71.960 1.00 28.73 636 PHE A C 1
ATOM 675 O O . PHE A 1 107 ? 65.124 19.806 72.349 1.00 27.34 636 PHE A O 1
ATOM 683 N N . LYS A 1 108 ? 65.627 17.930 71.193 1.00 28.91 637 LYS A N 1
ATOM 684 C CA . LYS A 1 108 ? 64.234 17.715 70.801 1.00 31.92 637 LYS A CA 1
ATOM 685 C C . LYS A 1 108 ? 63.333 17.461 72.005 1.00 30.71 637 LYS A C 1
ATOM 686 O O . LYS A 1 108 ? 62.152 17.833 71.985 1.00 31.60 637 LYS A O 1
ATOM 692 N N . ILE A 1 109 ? 63.859 16.829 73.065 1.00 28.72 638 ILE A N 1
ATOM 693 C CA . ILE A 1 109 ? 63.022 16.583 74.238 1.00 26.35 638 ILE A CA 1
ATOM 694 C C . ILE A 1 109 ? 62.677 17.904 74.899 1.00 25.36 638 ILE A C 1
ATOM 695 O O . ILE A 1 109 ? 61.529 18.157 75.273 1.00 25.71 638 ILE A O 1
ATOM 700 N N . LEU A 1 110 ? 63.664 18.787 75.023 1.00 25.41 639 LEU A N 1
ATOM 701 C CA . LEU A 1 110 ? 63.415 20.038 75.705 1.00 26.69 639 LEU A CA 1
ATOM 702 C C . LEU A 1 110 ? 62.551 20.937 74.856 1.00 30.42 639 LEU A C 1
ATOM 703 O O . LEU A 1 110 ? 61.742 21.698 75.394 1.00 30.79 639 LEU A O 1
ATOM 708 N N . GLN A 1 111 ? 62.707 20.847 73.529 1.00 35.25 640 GLN A N 1
ATOM 709 C CA . GLN A 1 111 ? 61.886 21.639 72.617 1.00 38.89 640 GLN A CA 1
ATOM 710 C C . GLN A 1 111 ? 60.397 21.421 72.866 1.00 40.04 640 GLN A C 1
ATOM 711 O O . GLN A 1 111 ? 59.596 22.355 72.723 1.00 42.04 640 GLN A O 1
ATOM 717 N N . GLU A 1 112 ? 60.002 20.196 73.225 1.00 40.44 641 GLU A N 1
ATOM 718 C CA . GLU A 1 112 ? 58.590 19.900 73.461 1.00 45.34 641 GLU A CA 1
ATOM 719 C C . GLU A 1 112 ? 57.994 20.752 74.576 1.00 45.05 641 GLU A C 1
ATOM 720 O O . GLU A 1 112 ? 56.763 20.883 74.655 1.00 44.15 641 GLU A O 1
ATOM 726 N N . TYR A 1 113 ? 58.831 21.321 75.437 1.00 39.10 642 TYR A N 1
ATOM 727 C CA . TYR A 1 113 ? 58.395 22.243 76.461 1.00 37.99 642 TYR A CA 1
ATOM 728 C C . TYR A 1 113 ? 58.566 23.642 75.892 1.00 41.60 642 TYR A C 1
ATOM 729 O O . TYR A 1 113 ? 57.983 24.581 76.395 1.00 42.80 642 TYR A O 1
ATOM 738 N N . SER B 1 24 ? 87.533 19.280 99.528 1.00 21.37 553 SER B N 1
ATOM 739 C CA . SER B 1 24 ? 86.105 18.975 99.316 1.00 21.16 553 SER B CA 1
ATOM 740 C C . SER B 1 24 ? 85.576 19.988 98.325 1.00 17.79 553 SER B C 1
ATOM 741 O O . SER B 1 24 ? 85.543 21.182 98.666 1.00 17.12 553 SER B O 1
ATOM 744 N N . VAL B 1 25 ? 85.135 19.550 97.136 1.00 16.86 554 VAL B N 1
ATOM 745 C CA A VAL B 1 25 ? 84.675 20.468 96.092 0.71 16.06 554 VAL B CA 1
ATOM 746 C CA B VAL B 1 25 ? 84.744 20.525 96.129 0.29 16.58 554 VAL B CA 1
ATOM 747 C C . VAL B 1 25 ? 83.625 21.414 96.636 1.00 14.68 554 VAL B C 1
ATOM 748 O O . VAL B 1 25 ? 83.662 22.622 96.414 1.00 14.18 554 VAL B O 1
ATOM 755 N N . ILE B 1 26 ? 82.641 20.855 97.361 1.00 12.60 555 ILE B N 1
ATOM 756 C CA . ILE B 1 26 ? 81.536 21.702 97.781 1.00 12.19 555 ILE B CA 1
ATOM 757 C C . ILE B 1 26 ? 82.019 22.815 98.710 1.00 12.75 555 ILE B C 1
ATOM 758 O O . ILE B 1 26 ? 81.599 23.966 98.564 1.00 13.32 555 ILE B O 1
ATOM 763 N N . ASN B 1 27 ? 82.880 22.487 99.685 1.00 11.92 556 ASN B N 1
ATOM 764 C CA . ASN B 1 27 ? 83.345 23.518 100.605 1.00 11.88 556 ASN B CA 1
ATOM 765 C C . ASN B 1 27 ? 84.240 24.519 99.902 1.00 11.42 556 ASN B C 1
ATOM 766 O O . ASN B 1 27 ? 84.091 25.730 100.100 1.00 12.66 556 ASN B O 1
ATOM 771 N N . LEU B 1 28 ? 85.137 24.026 99.047 1.00 10.91 557 LEU B N 1
ATOM 772 C CA . LEU B 1 28 ? 86.106 24.881 98.380 1.00 10.27 557 LEU B CA 1
ATOM 773 C C . LEU B 1 28 ? 85.395 25.871 97.451 1.00 11.25 557 LEU B C 1
ATOM 774 O O . LEU B 1 28 ? 85.651 27.083 97.495 1.00 11.05 557 LEU B O 1
ATOM 779 N N . LEU B 1 29 ? 84.489 25.370 96.601 1.00 11.52 558 LEU B N 1
ATOM 780 C CA . LEU B 1 29 ? 83.923 26.277 95.598 1.00 11.16 558 LEU B CA 1
ATOM 781 C C . LEU B 1 29 ? 82.868 27.193 96.210 1.00 11.34 558 LEU B C 1
ATOM 782 O O . LEU B 1 29 ? 82.753 28.346 95.786 1.00 12.20 558 LEU B O 1
ATOM 787 N N . PHE B 1 30 ? 82.130 26.739 97.242 1.00 11.89 559 PHE B N 1
ATOM 788 C CA . PHE B 1 30 ? 81.211 27.679 97.878 1.00 11.92 559 PHE B CA 1
ATOM 789 C C . PHE B 1 30 ? 81.964 28.737 98.685 1.00 11.29 559 PHE B C 1
ATOM 790 O O . PHE B 1 30 ? 81.505 29.885 98.760 1.00 11.66 559 PHE B O 1
ATOM 798 N N . ALA B 1 31 ? 83.109 28.397 99.299 1.00 11.16 560 ALA B N 1
ATOM 799 C CA . ALA B 1 31 ? 83.894 29.446 99.973 1.00 11.12 560 ALA B CA 1
ATOM 800 C C . ALA B 1 31 ? 84.417 30.445 98.963 1.00 11.32 560 ALA B C 1
ATOM 801 O O . ALA B 1 31 ? 84.433 31.663 99.222 1.00 11.94 560 ALA B O 1
ATOM 803 N N . ALA B 1 32 ? 84.853 29.961 97.794 1.00 11.10 561 ALA B N 1
ATOM 804 C CA . ALA B 1 32 ? 85.270 30.898 96.756 1.00 11.69 561 ALA B CA 1
ATOM 805 C C . ALA B 1 32 ? 84.092 31.793 96.340 1.00 11.13 561 ALA B C 1
ATOM 806 O O . ALA B 1 32 ? 84.249 33.005 96.173 1.00 12.07 561 ALA B O 1
ATOM 808 N N . TYR B 1 33 ? 82.899 31.195 96.185 1.00 10.40 562 TYR B N 1
ATOM 809 C CA . TYR B 1 33 ? 81.714 31.926 95.735 1.00 10.24 562 TYR B CA 1
ATOM 810 C C . TYR B 1 33 ? 81.338 33.049 96.682 1.00 11.19 562 TYR B C 1
ATOM 811 O O . TYR B 1 33 ? 80.961 34.125 96.224 1.00 12.41 562 TYR B O 1
ATOM 820 N N . THR B 1 34 ? 81.416 32.814 97.990 1.00 11.36 563 THR B N 1
ATOM 821 C CA . THR B 1 34 ? 81.062 33.858 98.926 1.00 11.65 563 THR B CA 1
ATOM 822 C C . THR B 1 34 ? 82.223 34.773 99.290 1.00 12.40 563 THR B C 1
ATOM 823 O O . THR B 1 34 ? 82.046 35.681 100.109 1.00 16.18 563 THR B O 1
ATOM 827 N N . GLY B 1 35 ? 83.409 34.522 98.762 1.00 12.39 564 GLY B N 1
ATOM 828 C CA . GLY B 1 35 ? 84.548 35.388 99.017 1.00 13.12 564 GLY B CA 1
ATOM 829 C C . GLY B 1 35 ? 85.170 35.166 100.374 1.00 13.03 564 GLY B C 1
ATOM 830 O O . GLY B 1 35 ? 85.788 36.087 100.925 1.00 14.02 564 GLY B O 1
ATOM 831 N N . ASP B 1 36 ? 85.032 33.945 100.922 1.00 12.36 565 ASP B N 1
ATOM 832 C CA . ASP B 1 36 ? 85.494 33.663 102.288 1.00 12.41 565 ASP B CA 1
ATOM 833 C C . ASP B 1 36 ? 86.964 33.259 102.302 1.00 12.91 565 ASP B C 1
ATOM 834 O O . ASP B 1 36 ? 87.324 32.076 102.365 1.00 12.94 565 ASP B O 1
ATOM 839 N N A VAL B 1 37 ? 87.836 34.274 102.252 0.55 12.65 566 VAL B N 1
ATOM 840 N N B VAL B 1 37 ? 87.830 34.271 102.274 0.45 13.05 566 VAL B N 1
ATOM 841 C CA A VAL B 1 37 ? 89.277 34.011 102.263 0.55 13.38 566 VAL B CA 1
ATOM 842 C CA B VAL B 1 37 ? 89.258 33.984 102.229 0.45 14.03 566 VAL B CA 1
ATOM 843 C C A VAL B 1 37 ? 89.676 33.281 103.537 0.55 12.89 566 VAL B C 1
ATOM 844 C C B VAL B 1 37 ? 89.740 33.357 103.541 0.45 13.52 566 VAL B C 1
ATOM 845 O O A VAL B 1 37 ? 90.534 32.382 103.510 0.55 13.73 566 VAL B O 1
ATOM 846 O O B VAL B 1 37 ? 90.696 32.566 103.534 0.45 14.04 566 VAL B O 1
ATOM 853 N N . SER B 1 38 ? 89.098 33.677 104.681 1.00 14.01 567 SER B N 1
ATOM 854 C CA A SER B 1 38 ? 89.489 33.032 105.943 0.45 15.59 567 SER B CA 1
ATOM 855 C CA B SER B 1 38 ? 89.484 33.034 105.945 0.55 15.18 567 SER B CA 1
ATOM 856 C C . SER B 1 38 ? 89.252 31.523 105.884 1.00 14.30 567 SER B C 1
ATOM 857 O O . SER B 1 38 ? 90.110 30.734 106.304 1.00 14.67 567 SER B O 1
ATOM 862 N N . ALA B 1 39 ? 88.145 31.100 105.273 1.00 12.86 568 ALA B N 1
ATOM 863 C CA . ALA B 1 39 ? 87.905 29.671 105.172 1.00 12.55 568 ALA B CA 1
ATOM 864 C C . ALA B 1 39 ? 88.882 29.049 104.201 1.00 12.10 568 ALA B C 1
ATOM 865 O O . ALA B 1 39 ? 89.404 27.963 104.450 1.00 12.65 568 ALA B O 1
ATOM 867 N N . LEU B 1 40 ? 89.124 29.722 103.067 1.00 11.57 569 LEU B N 1
ATOM 868 C CA . LEU B 1 40 ? 90.066 29.139 102.103 1.00 11.61 569 LEU B CA 1
ATOM 869 C C . LEU B 1 40 ? 91.459 28.987 102.718 1.00 11.89 569 LEU B C 1
ATOM 870 O O . LEU B 1 40 ? 92.167 28.023 102.403 1.00 11.95 569 LEU B O 1
ATOM 875 N N . ARG B 1 41 ? 91.881 29.940 103.572 1.00 12.55 570 ARG B N 1
ATOM 876 C CA . ARG B 1 41 ? 93.166 29.791 104.269 1.00 13.04 570 ARG B CA 1
ATOM 877 C C . ARG B 1 41 ? 93.138 28.572 105.172 1.00 12.99 570 ARG B C 1
ATOM 878 O O . ARG B 1 41 ? 94.100 27.790 105.214 1.00 13.31 570 ARG B O 1
ATOM 886 N N . ARG B 1 42 ? 92.056 28.400 105.941 1.00 12.85 571 ARG B N 1
ATOM 887 C CA . ARG B 1 42 ? 92.012 27.215 106.804 1.00 13.49 571 ARG B CA 1
ATOM 888 C C . ARG B 1 42 ? 92.057 25.946 105.971 1.00 12.94 571 ARG B C 1
ATOM 889 O O . ARG B 1 42 ? 92.741 24.973 106.343 1.00 13.71 571 ARG B O 1
ATOM 897 N N . PHE B 1 43 ? 91.384 25.947 104.820 1.00 12.37 572 PHE B N 1
ATOM 898 C CA . PHE B 1 43 ? 91.408 24.748 103.993 1.00 12.69 572 PHE B CA 1
ATOM 899 C C . PHE B 1 43 ? 92.812 24.509 103.479 1.00 13.10 572 PHE B C 1
ATOM 900 O O . PHE B 1 43 ? 93.326 23.390 103.554 1.00 12.93 572 PHE B O 1
ATOM 908 N N . ALA B 1 44 ? 93.455 25.559 102.939 1.00 12.54 573 ALA B N 1
ATOM 909 C CA . ALA B 1 44 ? 94.781 25.335 102.354 1.00 12.41 573 ALA B CA 1
ATOM 910 C C . ALA B 1 44 ? 95.787 24.884 103.413 1.00 12.79 573 ALA B C 1
ATOM 911 O O . ALA B 1 44 ? 96.599 23.990 103.148 1.00 14.21 573 ALA B O 1
ATOM 913 N N . LEU B 1 45 ? 95.738 25.477 104.615 1.00 12.59 574 LEU B N 1
ATOM 914 C CA . LEU B 1 45 ? 96.654 25.089 105.677 1.00 13.70 574 LEU B CA 1
ATOM 915 C C . LEU B 1 45 ? 96.449 23.645 106.099 1.00 14.24 574 LEU B C 1
ATOM 916 O O . LEU B 1 45 ? 97.412 22.999 106.529 1.00 16.47 574 LEU B O 1
ATOM 921 N N . SER B 1 46 ? 95.234 23.110 105.962 1.00 14.69 575 SER B N 1
ATOM 922 C CA . SER B 1 46 ? 94.993 21.717 106.311 1.00 16.58 575 SER B CA 1
ATOM 923 C C . SER B 1 46 ? 95.203 20.760 105.133 1.00 16.82 575 SER B C 1
ATOM 924 O O . SER B 1 46 ? 94.781 19.612 105.214 1.00 19.24 575 SER B O 1
ATOM 927 N N . ALA B 1 47 ? 95.845 21.228 104.067 1.00 15.93 576 ALA B N 1
ATOM 928 C CA . ALA B 1 47 ? 96.276 20.421 102.916 1.00 16.63 576 ALA B CA 1
ATOM 929 C C . ALA B 1 47 ? 95.161 20.112 101.918 1.00 15.41 576 ALA B C 1
ATOM 930 O O . ALA B 1 47 ? 95.299 19.173 101.111 1.00 17.27 576 ALA B O 1
ATOM 932 N N . MET B 1 48 ? 94.069 20.887 101.918 1.00 14.95 577 MET B N 1
ATOM 933 C CA . MET B 1 48 ? 93.060 20.704 100.870 1.00 14.36 577 MET B CA 1
ATOM 934 C C . MET B 1 48 ? 93.670 21.017 99.506 1.00 14.08 577 MET B C 1
ATOM 935 O O . MET B 1 48 ? 94.457 21.953 99.356 1.00 14.83 577 MET B O 1
ATOM 940 N N . ASP B 1 49 ? 93.310 20.223 98.499 1.00 13.74 578 ASP B N 1
ATOM 941 C CA . ASP B 1 49 ? 93.728 20.524 97.122 1.00 13.51 578 ASP B CA 1
ATOM 942 C C . ASP B 1 49 ? 92.884 21.688 96.607 1.00 12.90 578 ASP B C 1
ATOM 943 O O . ASP B 1 49 ? 91.664 21.560 96.395 1.00 12.94 578 ASP B O 1
ATOM 948 N N . MET B 1 50 ? 93.517 22.840 96.452 1.00 12.36 579 MET B N 1
ATOM 949 C CA . MET B 1 50 ? 92.768 24.042 96.090 1.00 12.29 579 MET B CA 1
ATOM 950 C C . MET B 1 50 ? 92.500 24.112 94.595 1.00 12.39 579 MET B C 1
ATOM 951 O O . MET B 1 50 ? 91.879 25.090 94.130 1.00 12.97 579 MET B O 1
ATOM 956 N N . GLU B 1 51 ? 92.907 23.087 93.826 1.00 12.69 580 GLU B N 1
ATOM 957 C CA . GLU B 1 51 ? 92.638 23.034 92.383 1.00 14.56 580 GLU B CA 1
ATOM 958 C C . GLU B 1 51 ? 91.613 21.973 92.017 1.00 14.32 580 GLU B C 1
ATOM 959 O O . GLU B 1 51 ? 91.466 21.638 90.829 1.00 15.13 580 GLU B O 1
ATOM 965 N N . GLN B 1 52 ? 90.881 21.440 92.995 1.00 14.18 581 GLN B N 1
ATOM 966 C CA . GLN B 1 52 ? 89.874 20.433 92.689 1.00 15.03 581 GLN B CA 1
ATOM 967 C C . GLN B 1 52 ? 88.777 21.067 91.866 1.00 14.45 581 GLN B C 1
ATOM 968 O O . GLN B 1 52 ? 88.489 22.249 92.026 1.00 15.59 581 GLN B O 1
ATOM 974 N N . ARG B 1 53 ? 88.137 20.266 91.010 1.00 12.87 582 ARG B N 1
ATOM 975 C CA . ARG B 1 53 ? 87.159 20.780 90.059 1.00 13.21 582 ARG B CA 1
ATOM 976 C C . ARG B 1 53 ? 85.825 20.084 90.189 1.00 12.28 582 ARG B C 1
ATOM 977 O O . ARG B 1 53 ? 85.724 18.946 90.671 1.00 13.68 582 ARG B O 1
ATOM 985 N N . ASP B 1 54 ? 84.772 20.813 89.785 1.00 11.72 583 ASP B N 1
ATOM 986 C CA . ASP B 1 54 ? 83.435 20.228 89.769 1.00 11.57 583 ASP B CA 1
ATOM 987 C C . ASP B 1 54 ? 83.136 19.576 88.408 1.00 11.69 583 ASP B C 1
ATOM 988 O O . ASP B 1 54 ? 84.023 19.428 87.551 1.00 12.30 583 ASP B O 1
ATOM 993 N N . TYR B 1 55 ? 81.853 19.193 88.221 1.00 11.35 584 TYR B N 1
ATOM 994 C CA . TYR B 1 55 ? 81.327 18.501 87.028 1.00 11.02 584 TYR B CA 1
ATOM 995 C C . TYR B 1 55 ? 81.376 19.368 85.787 1.00 12.48 584 TYR B C 1
ATOM 996 O O . TYR B 1 55 ? 81.156 18.859 84.694 1.00 15.06 584 TYR B O 1
ATOM 1005 N N . ASP B 1 56 ? 81.561 20.683 85.947 1.00 11.29 585 ASP B N 1
ATOM 1006 C CA . ASP B 1 56 ? 81.719 21.588 84.827 1.00 10.70 585 ASP B CA 1
ATOM 1007 C C . ASP B 1 56 ? 83.179 21.988 84.658 1.00 10.89 585 ASP B C 1
ATOM 1008 O O . ASP B 1 56 ? 83.491 23.009 83.987 1.00 11.91 585 ASP B O 1
ATOM 1013 N N . SER B 1 57 ? 84.071 21.228 85.293 1.00 10.51 586 SER B N 1
ATOM 1014 C CA . SER B 1 57 ? 85.514 21.512 85.214 1.00 11.22 586 SER B CA 1
ATOM 1015 C C . SER B 1 57 ? 85.830 22.921 85.736 1.00 11.27 586 SER B C 1
ATOM 1016 O O . SER B 1 57 ? 86.821 23.554 85.317 1.00 12.30 586 SER B O 1
ATOM 1019 N N . ARG B 1 58 ? 85.039 23.393 86.683 1.00 10.65 587 ARG B N 1
ATOM 1020 C CA . ARG B 1 58 ? 85.259 24.715 87.273 1.00 10.34 587 ARG B CA 1
ATOM 1021 C C . ARG B 1 58 ? 86.166 24.580 88.499 1.00 10.33 587 ARG B C 1
ATOM 1022 O O . ARG B 1 58 ? 86.017 23.645 89.320 1.00 11.69 587 ARG B O 1
ATOM 1030 N N . THR B 1 59 ? 87.047 25.567 88.667 1.00 10.32 588 THR B N 1
ATOM 1031 C CA . THR B 1 59 ? 87.920 25.685 89.845 1.00 10.49 588 THR B CA 1
ATOM 1032 C C . THR B 1 59 ? 87.435 26.807 90.760 1.00 10.17 588 THR B C 1
ATOM 1033 O O . THR B 1 59 ? 86.605 27.670 90.390 1.00 10.97 588 THR B O 1
ATOM 1037 N N . ALA B 1 60 ? 88.004 26.814 91.976 1.00 9.74 589 ALA B N 1
ATOM 1038 C CA . ALA B 1 60 ? 87.759 27.939 92.882 1.00 10.03 589 ALA B CA 1
ATOM 1039 C C . ALA B 1 60 ? 88.155 29.264 92.228 1.00 10.54 589 ALA B C 1
ATOM 1040 O O . ALA B 1 60 ? 87.470 30.278 92.421 1.00 10.82 589 ALA B O 1
ATOM 1042 N N . LEU B 1 61 ? 89.272 29.267 91.470 1.00 10.55 590 LEU B N 1
ATOM 1043 C CA . LEU B 1 61 ? 89.704 30.502 90.837 1.00 10.58 590 LEU B CA 1
ATOM 1044 C C . LEU B 1 61 ? 88.696 30.976 89.793 1.00 10.10 590 LEU B C 1
ATOM 1045 O O . LEU B 1 61 ? 88.436 32.178 89.691 1.00 10.25 590 LEU B O 1
ATOM 1050 N N . HIS B 1 62 ? 88.088 30.055 89.041 1.00 9.92 591 HIS B N 1
ATOM 1051 C CA . HIS B 1 62 ? 87.039 30.470 88.100 1.00 9.96 591 HIS B CA 1
ATOM 1052 C C . HIS B 1 62 ? 85.900 31.170 88.838 1.00 10.59 591 HIS B C 1
ATOM 1053 O O . HIS B 1 62 ? 85.408 32.225 88.394 1.00 10.49 591 HIS B O 1
ATOM 1060 N N . VAL B 1 63 ? 85.422 30.548 89.925 1.00 9.72 592 VAL B N 1
ATOM 1061 C CA . VAL B 1 63 ? 84.230 31.073 90.595 1.00 10.99 592 VAL B CA 1
ATOM 1062 C C . VAL B 1 63 ? 84.555 32.413 91.231 1.00 10.02 592 VAL B C 1
ATOM 1063 O O . VAL B 1 63 ? 83.753 33.364 91.168 1.00 10.52 592 VAL B O 1
ATOM 1067 N N . ALA B 1 64 ? 85.727 32.509 91.877 1.00 10.17 593 ALA B N 1
ATOM 1068 C CA . ALA B 1 64 ? 86.081 33.775 92.519 1.00 11.12 593 ALA B CA 1
ATOM 1069 C C . ALA B 1 64 ? 86.240 34.867 91.469 1.00 10.96 593 ALA B C 1
ATOM 1070 O O . ALA B 1 64 ? 85.856 36.024 91.706 1.00 11.90 593 ALA B O 1
ATOM 1072 N N . ALA B 1 65 ? 86.844 34.539 90.317 1.00 10.65 594 ALA B N 1
ATOM 1073 C CA . ALA B 1 65 ? 87.012 35.544 89.267 1.00 11.88 594 ALA B CA 1
ATOM 1074 C C . ALA B 1 65 ? 85.657 36.010 88.743 1.00 11.35 594 ALA B C 1
ATOM 1075 O O . ALA B 1 65 ? 85.442 37.217 88.500 1.00 12.85 594 ALA B O 1
ATOM 1077 N N . ALA B 1 66 ? 84.716 35.062 88.554 1.00 10.81 595 ALA B N 1
ATOM 1078 C CA . ALA B 1 66 ? 83.408 35.441 88.038 1.00 11.50 595 ALA B CA 1
ATOM 1079 C C . ALA B 1 66 ? 82.670 36.351 89.015 1.00 11.95 595 ALA B C 1
ATOM 1080 O O . ALA B 1 66 ? 81.860 37.177 88.590 1.00 12.76 595 ALA B O 1
ATOM 1082 N N . GLU B 1 67 ? 82.906 36.188 90.322 1.00 11.62 596 GLU B N 1
ATOM 1083 C CA . GLU B 1 67 ? 82.221 37.004 91.330 1.00 12.27 596 GLU B CA 1
ATOM 1084 C C . GLU B 1 67 ? 82.976 38.286 91.641 1.00 13.17 596 GLU B C 1
ATOM 1085 O O . GLU B 1 67 ? 82.474 39.104 92.418 1.00 15.44 596 GLU B O 1
ATOM 1091 N N . GLY B 1 68 ? 84.177 38.447 91.105 1.00 12.28 597 GLY B N 1
ATOM 1092 C CA . GLY B 1 68 ? 84.935 39.662 91.391 1.00 12.88 597 GLY B CA 1
ATOM 1093 C C . GLY B 1 68 ? 85.621 39.683 92.729 1.00 13.39 597 GLY B C 1
ATOM 1094 O O . GLY B 1 68 ? 85.964 40.772 93.212 1.00 14.23 597 GLY B O 1
ATOM 1095 N N . HIS B 1 69 ? 85.922 38.522 93.308 1.00 12.02 598 HIS B N 1
ATOM 1096 C CA . HIS B 1 69 ? 86.507 38.498 94.656 1.00 12.45 598 HIS B CA 1
ATOM 1097 C C . HIS B 1 69 ? 88.028 38.609 94.544 1.00 12.43 598 HIS B C 1
ATOM 1098 O O . HIS B 1 69 ? 88.747 37.615 94.559 1.00 13.05 598 HIS B O 1
ATOM 1105 N N . VAL B 1 70 ? 88.515 39.855 94.510 1.00 13.89 599 VAL B N 1
ATOM 1106 C CA . VAL B 1 70 ? 89.928 40.138 94.280 1.00 15.08 599 VAL B CA 1
ATOM 1107 C C . VAL B 1 70 ? 90.812 39.473 95.328 1.00 15.05 599 VAL B C 1
ATOM 1108 O O . VAL B 1 70 ? 91.865 38.916 94.988 1.00 15.17 599 VAL B O 1
ATOM 1112 N N . GLU B 1 71 ? 90.428 39.532 96.609 1.00 14.39 600 GLU B N 1
ATOM 1113 C CA A GLU B 1 71 ? 91.324 38.981 97.612 0.55 16.02 600 GLU B CA 1
ATOM 1114 C CA B GLU B 1 71 ? 91.288 38.976 97.654 0.45 15.07 600 GLU B CA 1
ATOM 1115 C C . GLU B 1 71 ? 91.382 37.462 97.545 1.00 13.68 600 GLU B C 1
ATOM 1116 O O . GLU B 1 71 ? 92.448 36.881 97.798 1.00 14.58 600 GLU B O 1
ATOM 1127 N N . VAL B 1 72 ? 90.275 36.808 97.175 1.00 13.07 601 VAL B N 1
ATOM 1128 C CA . VAL B 1 72 ? 90.328 35.351 96.953 1.00 12.77 601 VAL B CA 1
ATOM 1129 C C . VAL B 1 72 ? 91.240 35.027 95.786 1.00 11.92 601 VAL B C 1
ATOM 1130 O O . VAL B 1 72 ? 92.068 34.102 95.859 1.00 12.34 601 VAL B O 1
ATOM 1134 N N . VAL B 1 73 ? 91.082 35.757 94.678 1.00 11.69 602 VAL B N 1
ATOM 1135 C CA . VAL B 1 73 ? 91.911 35.503 93.497 1.00 12.27 602 VAL B CA 1
ATOM 1136 C C . VAL B 1 73 ? 93.393 35.654 93.847 1.00 12.35 602 VAL B C 1
ATOM 1137 O O . VAL B 1 73 ? 94.199 34.776 93.530 1.00 12.71 602 VAL B O 1
ATOM 1141 N N . LYS B 1 74 ? 93.772 36.759 94.524 1.00 14.26 603 LYS B N 1
ATOM 1142 C CA . LYS B 1 74 ? 95.182 36.935 94.900 1.00 14.79 603 LYS B CA 1
ATOM 1143 C C . LYS B 1 74 ? 95.647 35.794 95.809 1.00 14.82 603 LYS B C 1
ATOM 1144 O O . LYS B 1 74 ? 96.751 35.281 95.660 1.00 15.71 603 LYS B O 1
ATOM 1150 N N . PHE B 1 75 ? 94.821 35.398 96.778 1.00 13.72 604 PHE B N 1
ATOM 1151 C CA . PHE B 1 75 ? 95.232 34.335 97.697 1.00 13.42 604 PHE B CA 1
ATOM 1152 C C . PHE B 1 75 ? 95.486 33.022 96.946 1.00 12.06 604 PHE B C 1
ATOM 1153 O O . PHE B 1 75 ? 96.479 32.313 97.183 1.00 12.60 604 PHE B O 1
ATOM 1161 N N . LEU B 1 76 ? 94.560 32.648 96.066 1.00 11.46 605 LEU B N 1
ATOM 1162 C CA . LEU B 1 76 ? 94.743 31.390 95.352 1.00 12.46 605 LEU B CA 1
ATOM 1163 C C . LEU B 1 76 ? 95.969 31.435 94.449 1.00 12.26 605 LEU B C 1
ATOM 1164 O O . 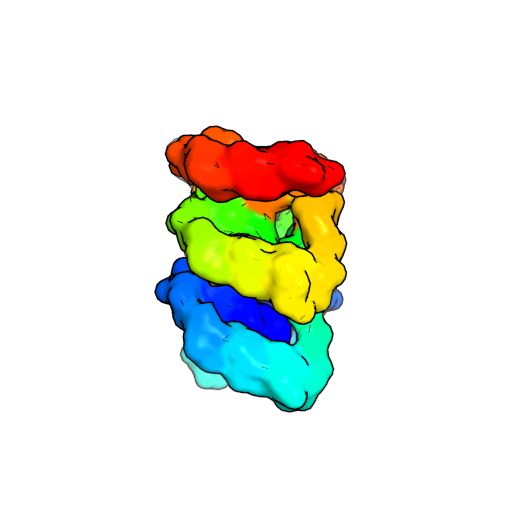LEU B 1 76 ? 96.724 30.465 94.394 1.00 13.16 605 LEU B O 1
ATOM 1169 N N . LEU B 1 77 ? 96.229 32.578 93.812 1.00 12.59 606 LEU B N 1
ATOM 1170 C CA . LEU B 1 77 ? 97.376 32.661 92.901 1.00 13.91 606 LEU B CA 1
ATOM 1171 C C . LEU B 1 77 ? 98.694 32.763 93.647 1.00 15.91 606 LEU B C 1
ATOM 1172 O O . LEU B 1 77 ? 99.676 32.100 93.270 1.00 17.31 606 LEU B O 1
ATOM 1177 N N . GLU B 1 78 ? 98.745 33.590 94.698 1.00 15.61 607 GLU B N 1
ATOM 1178 C CA . GLU B 1 78 ? 100.027 33.906 95.310 1.00 16.90 607 GLU B CA 1
ATOM 1179 C C . GLU B 1 78 ? 100.395 32.884 96.377 1.00 17.95 607 GLU B C 1
ATOM 1180 O O . GLU B 1 78 ? 101.548 32.441 96.455 1.00 20.00 607 GLU B O 1
ATOM 1186 N N . ALA B 1 79 ? 99.447 32.557 97.242 1.00 15.89 608 ALA B N 1
ATOM 1187 C CA . ALA B 1 79 ? 99.744 31.671 98.359 1.00 14.81 608 ALA B CA 1
ATOM 1188 C C . ALA B 1 79 ? 99.581 30.218 97.962 1.00 13.72 608 ALA B C 1
ATOM 1189 O O . ALA B 1 79 ? 100.418 29.370 98.337 1.00 14.84 608 ALA B O 1
ATOM 1191 N N . CYS B 1 80 ? 98.519 29.905 97.230 1.00 12.31 609 CYS B N 1
ATOM 1192 C CA . CYS B 1 80 ? 98.235 28.495 96.970 1.00 13.45 609 CYS B CA 1
ATOM 1193 C C . CYS B 1 80 ? 98.852 28.009 95.667 1.00 14.51 609 CYS B C 1
ATOM 1194 O O . CYS B 1 80 ? 98.847 26.779 95.405 1.00 15.56 609 CYS B O 1
ATOM 1197 N N . LYS B 1 81 ? 99.350 28.945 94.841 1.00 15.24 610 LYS B N 1
ATOM 1198 C CA . LYS B 1 81 ? 100.101 28.594 93.630 1.00 16.02 610 LYS B CA 1
ATOM 1199 C C . LYS B 1 81 ? 99.219 27.846 92.636 1.00 16.05 610 LYS B C 1
ATOM 1200 O O . LYS B 1 81 ? 99.703 26.993 91.893 1.00 17.40 610 LYS B O 1
ATOM 1206 N N . VAL B 1 82 ? 97.928 28.165 92.593 1.00 15.44 611 VAL B N 1
ATOM 1207 C CA . VAL B 1 82 ? 97.064 27.451 91.642 1.00 14.61 611 VAL B CA 1
ATOM 1208 C C . VAL B 1 82 ? 97.399 27.838 90.201 1.00 14.28 611 VAL B C 1
ATOM 1209 O O . VAL B 1 82 ? 97.936 28.913 89.924 1.00 14.32 611 VAL B O 1
ATOM 1213 N N . ASN B 1 83 ? 97.054 26.936 89.261 1.00 14.62 612 ASN B N 1
ATOM 1214 C CA . ASN B 1 83 ? 97.127 27.263 87.828 1.00 14.62 612 ASN B CA 1
ATOM 1215 C C . ASN B 1 83 ? 96.328 28.542 87.565 1.00 13.48 612 ASN B C 1
ATOM 1216 O O . ASN B 1 83 ? 95.143 28.600 87.920 1.00 13.46 612 ASN B O 1
ATOM 1221 N N . PRO B 1 84 ? 96.921 29.585 86.945 1.00 13.96 613 PRO B N 1
ATOM 1222 C CA . PRO B 1 84 ? 96.135 30.809 86.705 1.00 13.59 613 PRO B CA 1
ATOM 1223 C C . PRO B 1 84 ? 95.195 30.716 85.529 1.00 13.66 613 PRO B C 1
ATOM 1224 O O . PRO B 1 84 ? 94.304 31.563 85.428 1.00 14.46 613 PRO B O 1
ATOM 1228 N N . PHE B 1 85 ? 95.379 29.735 84.631 1.00 14.07 614 PHE B N 1
ATOM 1229 C CA . PHE B 1 85 ? 94.586 29.679 83.391 1.00 15.08 614 PHE B CA 1
ATOM 1230 C C . PHE B 1 85 ? 93.908 28.319 83.181 1.00 15.13 614 PHE B C 1
ATOM 1231 O O . PHE B 1 85 ? 93.906 27.779 82.077 1.00 15.76 614 PHE B O 1
ATOM 1239 N N . PRO B 1 86 ? 93.236 27.779 84.201 1.00 12.57 615 PRO B N 1
ATOM 1240 C CA . PRO B 1 86 ? 92.470 26.543 83.979 1.00 11.90 615 PRO B CA 1
ATOM 1241 C C . PRO B 1 86 ? 91.296 26.809 83.055 1.00 12.55 615 PRO B C 1
ATOM 1242 O O . PRO B 1 86 ? 90.792 27.921 83.005 1.00 12.73 615 PRO B O 1
ATOM 1246 N N . LYS B 1 87 ? 90.903 25.781 82.304 1.00 12.44 616 LYS B N 1
ATOM 1247 C CA . LYS B 1 87 ? 89.802 25.866 81.347 1.00 12.44 616 LYS B CA 1
ATOM 1248 C C . LYS B 1 87 ? 88.632 25.028 81.841 1.00 12.51 616 LYS B C 1
ATOM 1249 O O . LYS B 1 87 ? 88.805 23.850 82.158 1.00 13.36 616 LYS B O 1
ATOM 1255 N N . ASP B 1 88 ? 87.445 25.630 81.875 1.00 11.87 617 ASP B N 1
ATOM 1256 C CA . ASP B 1 88 ? 86.248 24.902 82.288 1.00 11.11 617 ASP B CA 1
ATOM 1257 C C . ASP B 1 88 ? 85.590 24.178 81.111 1.00 11.35 617 ASP B C 1
ATOM 1258 O O . ASP B 1 88 ? 86.183 24.035 80.045 1.00 11.83 617 ASP B O 1
ATOM 1263 N N . ARG B 1 89 ? 84.357 23.709 81.318 1.00 12.24 618 ARG B N 1
ATOM 1264 C CA . ARG B 1 89 ? 83.631 22.919 80.332 1.00 13.26 618 ARG B CA 1
ATOM 1265 C C . ARG B 1 89 ? 83.534 23.623 78.980 1.00 13.93 618 ARG B C 1
ATOM 1266 O O . ARG B 1 89 ? 83.454 22.962 77.935 1.00 16.23 618 ARG B O 1
ATOM 1274 N N . TRP B 1 90 ? 83.513 24.947 78.984 1.00 13.94 619 TRP B N 1
ATOM 1275 C CA . TRP B 1 90 ? 83.365 25.746 77.778 1.00 13.76 619 TRP B CA 1
ATOM 1276 C C . TRP B 1 90 ? 84.679 26.389 77.380 1.00 14.25 619 TRP B C 1
ATOM 1277 O O . TRP B 1 90 ? 84.675 27.327 76.568 1.00 15.49 619 TRP B O 1
ATOM 1288 N N . ASN B 1 91 ? 85.784 25.922 77.959 1.00 14.47 620 ASN B N 1
ATOM 1289 C CA . ASN B 1 91 ? 87.124 26.473 77.739 1.00 14.89 620 ASN B CA 1
ATOM 1290 C C . ASN B 1 91 ? 87.240 27.923 78.213 1.00 14.50 620 ASN B C 1
ATOM 1291 O O . ASN B 1 91 ? 88.120 28.681 77.741 1.00 15.71 620 ASN B O 1
ATOM 1296 N N . ASN B 1 92 ? 86.401 28.325 79.170 1.00 13.82 621 ASN B N 1
ATOM 1297 C CA . ASN B 1 92 ? 86.580 29.634 79.784 1.00 13.64 621 ASN B CA 1
ATOM 1298 C C . ASN B 1 92 ? 87.742 29.529 80.751 1.00 12.60 621 ASN B C 1
ATOM 1299 O O . ASN B 1 92 ? 87.832 28.557 81.510 1.00 12.12 621 ASN B O 1
ATOM 1304 N N . THR B 1 93 ? 88.597 30.560 80.771 1.00 11.61 622 THR B N 1
ATOM 1305 C CA . THR B 1 93 ? 89.584 30.737 81.834 1.00 11.12 622 THR B CA 1
ATOM 1306 C C . THR B 1 93 ? 89.054 31.742 82.847 1.00 11.45 622 THR B C 1
ATOM 1307 O O . THR B 1 93 ? 88.063 32.430 82.593 1.00 11.07 622 THR B O 1
ATOM 1311 N N . PRO B 1 94 ? 89.690 31.855 84.015 1.00 11.56 623 PRO B N 1
ATOM 1312 C CA . PRO B 1 94 ? 89.294 32.914 84.954 1.00 11.55 623 PRO B CA 1
ATOM 1313 C C . PRO B 1 94 ? 89.354 34.306 84.336 1.00 11.60 623 PRO B C 1
ATOM 1314 O O . PRO B 1 94 ? 88.513 35.165 84.653 1.00 12.05 623 PRO B O 1
ATOM 1318 N N . MET B 1 95 ? 90.323 34.537 83.450 1.00 12.11 624 MET B N 1
ATOM 1319 C CA . MET B 1 95 ? 90.420 35.815 82.755 1.00 13.20 624 MET B CA 1
ATOM 1320 C C . MET B 1 95 ? 89.181 36.043 81.886 1.00 12.26 624 MET B C 1
ATOM 1321 O O . MET B 1 95 ? 88.627 37.158 81.880 1.00 12.49 624 MET B O 1
ATOM 1326 N N . ASP B 1 96 ? 88.700 34.994 81.184 1.00 11.25 625 ASP B N 1
ATOM 1327 C CA . ASP B 1 96 ? 87.477 35.159 80.386 1.00 11.95 625 ASP B CA 1
ATOM 1328 C C . ASP B 1 96 ? 86.319 35.540 81.275 1.00 11.84 625 ASP B C 1
ATOM 1329 O O . ASP B 1 96 ? 85.488 36.381 80.896 1.00 12.31 625 ASP B O 1
ATOM 1334 N N . GLU B 1 97 ? 86.238 34.916 82.473 1.00 11.09 626 GLU B N 1
ATOM 1335 C CA . GLU B 1 97 ? 85.144 35.209 83.398 1.00 10.96 626 GLU B CA 1
ATOM 1336 C C . GLU B 1 97 ? 85.246 36.634 83.903 1.00 10.97 626 GLU B C 1
ATOM 1337 O O . GLU B 1 97 ? 84.229 37.337 84.004 1.00 11.17 626 GLU B O 1
ATOM 1343 N N . ALA B 1 98 ? 86.474 37.080 84.223 1.00 11.37 627 ALA B N 1
ATOM 1344 C CA . ALA B 1 98 ? 86.634 38.441 84.712 1.00 12.11 627 ALA B CA 1
ATOM 1345 C C . ALA B 1 98 ? 86.177 39.434 83.663 1.00 12.95 627 ALA B C 1
ATOM 1346 O O . ALA B 1 98 ? 85.473 40.399 83.985 1.00 14.10 627 ALA B O 1
ATOM 1348 N N . LEU B 1 99 ? 86.543 39.215 82.394 1.00 12.88 628 LEU B N 1
ATOM 1349 C CA . LEU B 1 99 ? 86.081 40.156 81.369 1.00 14.39 628 LEU B CA 1
ATOM 1350 C C . LEU B 1 99 ? 84.574 40.084 81.197 1.00 15.29 628 LEU B C 1
ATOM 1351 O O . LEU B 1 99 ? 83.909 41.127 81.096 1.00 17.83 628 LEU B O 1
ATOM 1356 N N . HIS B 1 100 ? 84.017 38.865 81.160 1.00 12.34 629 HIS B N 1
ATOM 1357 C CA . HIS B 1 100 ? 82.585 38.716 80.879 1.00 12.92 629 HIS B CA 1
ATOM 1358 C C . HIS B 1 100 ? 81.728 39.395 81.951 1.00 12.82 629 HIS B C 1
ATOM 1359 O O . HIS B 1 100 ? 80.719 40.051 81.642 1.00 13.85 629 HIS B O 1
ATOM 1366 N N . PHE B 1 101 ? 82.126 39.273 83.215 1.00 11.89 630 PHE B N 1
ATOM 1367 C CA . PHE B 1 101 ? 81.350 39.800 84.325 1.00 13.34 630 PHE B CA 1
ATOM 1368 C C . PHE B 1 101 ? 81.824 41.172 84.761 1.00 14.71 630 PHE B C 1
ATOM 1369 O O . PHE B 1 101 ? 81.298 41.715 85.734 1.00 15.84 630 PHE B O 1
ATOM 1377 N N . GLY B 1 102 ? 82.752 41.767 84.015 1.00 13.69 631 GLY B N 1
ATOM 1378 C CA . GLY B 1 102 ? 83.131 43.153 84.235 1.00 13.54 631 GLY B CA 1
ATOM 1379 C C . GLY B 1 102 ? 84.052 43.416 85.390 1.00 13.55 631 GLY B C 1
ATOM 1380 O O . GLY B 1 102 ? 84.062 44.552 85.904 1.00 14.63 631 GLY B O 1
ATOM 1381 N N . HIS B 1 103 ? 84.846 42.429 85.807 1.00 13.10 632 HIS B N 1
ATOM 1382 C CA . HIS B 1 103 ? 85.739 42.611 86.950 1.00 12.76 632 HIS B CA 1
ATOM 1383 C C . HIS B 1 103 ? 87.132 42.871 86.404 1.00 13.02 632 HIS B C 1
ATOM 1384 O O . HIS B 1 103 ? 87.997 41.986 86.365 1.00 12.69 632 HIS B O 1
ATOM 1391 N N . HIS B 1 104 ? 87.349 44.133 85.979 1.00 14.62 633 HIS B N 1
ATOM 1392 C CA . HIS B 1 104 ? 88.625 44.486 85.381 1.00 15.90 633 HIS B CA 1
ATOM 1393 C C . HIS B 1 104 ? 89.740 44.518 86.414 1.00 17.25 633 HIS B C 1
ATOM 1394 O O . HIS B 1 104 ? 90.896 44.308 86.044 1.00 16.91 633 HIS B O 1
ATOM 1401 N N . ASP B 1 105 ? 89.408 44.720 87.697 1.00 17.04 634 ASP B N 1
ATOM 1402 C CA . ASP B 1 105 ? 90.408 44.602 88.759 1.00 18.53 634 ASP B CA 1
ATOM 1403 C C . ASP B 1 105 ? 90.945 43.166 88.869 1.00 16.95 634 ASP B C 1
ATOM 1404 O O . ASP B 1 105 ? 92.167 42.953 88.982 1.00 19.52 634 ASP B O 1
ATOM 1409 N N . VAL B 1 106 ? 90.048 42.170 88.846 1.00 15.13 635 VAL B N 1
ATOM 1410 C CA . VAL B 1 106 ? 90.469 40.770 88.826 1.00 14.15 635 VAL B CA 1
ATOM 1411 C C . VAL B 1 106 ? 91.283 40.478 87.580 1.00 14.02 635 VAL B C 1
ATOM 1412 O O . VAL B 1 106 ? 92.305 39.768 87.634 1.00 13.22 635 VAL B O 1
ATOM 1416 N N . PHE B 1 107 ? 90.820 40.976 86.429 1.00 14.44 636 PHE B N 1
ATOM 1417 C CA . PHE B 1 107 ? 91.557 40.775 85.192 1.00 14.84 636 PHE B CA 1
ATOM 1418 C C . PHE B 1 107 ? 93.010 41.223 85.329 1.00 15.41 636 PHE B C 1
ATOM 1419 O O . PHE B 1 107 ? 93.935 40.497 84.920 1.00 15.65 636 PHE B O 1
ATOM 1427 N N . LYS B 1 108 ? 93.225 42.413 85.919 1.00 16.54 637 LYS B N 1
ATOM 1428 C CA . LYS B 1 108 ? 94.590 42.951 86.035 1.00 18.17 637 LYS B CA 1
ATOM 1429 C C . LYS B 1 108 ? 95.460 42.047 86.894 1.00 17.22 637 LYS B C 1
ATOM 1430 O O . LYS B 1 108 ? 96.650 41.887 86.624 1.00 18.11 637 LYS B O 1
ATOM 1436 N N . ILE B 1 109 ? 94.895 41.465 87.942 1.00 16.23 638 ILE B N 1
ATOM 1437 C CA . ILE B 1 109 ? 95.670 40.545 88.765 1.00 16.36 638 ILE B CA 1
ATOM 1438 C C . ILE B 1 109 ? 96.054 39.308 87.966 1.00 17.41 638 ILE B C 1
ATOM 1439 O O . ILE B 1 109 ? 97.212 38.859 88.012 1.00 17.77 638 ILE B O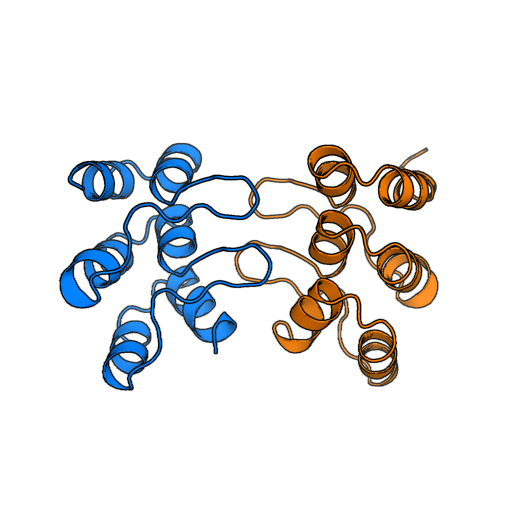 1
ATOM 1444 N N . LEU B 1 110 ? 95.102 38.757 87.200 1.00 15.82 639 LEU B N 1
ATOM 1445 C CA . LEU B 1 110 ? 95.394 37.552 86.426 1.00 16.09 639 LEU B CA 1
ATOM 1446 C C . LEU B 1 110 ? 96.453 37.822 85.361 1.00 17.09 639 LEU B C 1
ATOM 1447 O O . LEU B 1 110 ? 97.271 36.938 85.047 1.00 17.47 639 LEU B O 1
ATOM 1452 N N . GLN B 1 111 ? 96.440 39.028 84.797 1.00 17.50 640 GLN B N 1
ATOM 1453 C CA . GLN B 1 111 ? 97.344 39.398 83.719 1.00 20.85 640 GLN B CA 1
ATOM 1454 C C . GLN B 1 111 ? 98.787 39.311 84.170 1.00 23.95 640 GLN B C 1
ATOM 1455 O O . GLN B 1 111 ? 99.672 39.007 83.366 1.00 25.61 640 GLN B O 1
ATOM 1461 N N . GLU B 1 112 ? 99.044 39.564 85.449 1.00 24.14 641 GLU B N 1
ATOM 1462 C CA . GLU B 1 112 ? 100.400 39.417 85.971 1.00 28.79 641 GLU B CA 1
ATOM 1463 C C . GLU B 1 112 ? 100.974 38.020 85.812 1.00 32.73 641 GLU B C 1
ATOM 1464 O O . GLU B 1 112 ? 102.189 37.869 85.950 1.00 35.74 641 GLU B O 1
ATOM 1470 N N . TYR B 1 113 ? 100.148 37.014 85.510 1.00 30.85 642 TYR B N 1
ATOM 1471 C CA . TYR B 1 113 ? 100.591 35.623 85.375 1.00 30.62 642 TYR B CA 1
ATOM 1472 C C . TYR B 1 113 ? 100.754 35.116 83.930 1.00 37.47 642 TYR B C 1
ATOM 1473 O O . TYR B 1 113 ? 101.200 33.976 83.732 1.00 39.83 642 TYR B O 1
ATOM 1482 N N . GLN B 1 114 ? 100.558 35.970 82.926 1.00 38.72 643 GLN B N 1
ATOM 1483 C CA . GLN B 1 114 ? 100.468 35.550 81.522 1.00 45.54 643 GLN B CA 1
ATOM 1484 C C . GLN B 1 114 ? 101.768 34.960 80.951 1.00 47.65 643 GLN B C 1
ATOM 1485 O O . GLN B 1 114 ? 102.877 35.276 81.400 1.00 49.22 643 GLN B O 1
ATOM 1491 N N . VAL B 1 115 ? 101.610 34.069 79.951 1.00 53.34 644 VAL B N 1
ATOM 1492 C CA . VAL B 1 115 ? 102.739 33.675 79.099 1.00 54.72 644 VAL B CA 1
ATOM 1493 C C . VAL B 1 115 ? 103.287 34.937 78.454 1.00 51.37 644 VAL B C 1
ATOM 1494 O O . VAL B 1 115 ? 102.565 35.639 77.738 1.00 52.55 644 VAL B O 1
ATOM 1498 N N . GLN B 1 116 ? 104.551 35.252 78.725 1.00 59.81 645 GLN B N 1
ATOM 1499 C CA . GLN B 1 116 ? 105.111 36.524 78.265 1.00 60.06 645 GLN B CA 1
ATOM 1500 C C . GLN B 1 116 ? 106.083 36.372 77.092 1.00 71.65 645 GLN B C 1
ATOM 1501 O O . GLN B 1 116 ? 107.283 36.161 77.277 1.00 87.69 645 GLN B O 1
#

Solvent-accessible surface area: 8760 Å² total; per-residue (Å²): 62,12,9,86,0,0,68,10,0,82,90,24,60,16,66,6,0,123,144,43,28,160,84,92,43,85,15,74,45,99,8,3,0,42,0,6,0,2,0,0,0,0,3,57,22,51,54,119,1,0,83,15,0,5,82,61,32,152,9,65,26,80,4,123,5,36,34,104,48,22,0,49,62,3,0,120,118,64,62,52,114,98,0,34,99,35,0,92,142,110,58,25,54,74,0,0,58,10,0,80,95,24,54,34,66,6,0,123,145,38,30,159,87,92,44,84,14,76,48,90,9,6,0,46,0,7,0,3,0,0,0,0,3,56,19,51,31,110,1,0,66,16,0,5,92,59,30,155,10,68,30,64,4,122,6,42,49,101,28,22,0,30,62,2,0,84,117,56,43,45,114,82,0,40,141,25,0,77,128,83,77,157,179

Sequence (183 aa):
SVINLLFAAYTGDVSSALRRFALSAMDMEQRDYDSRTALHVAAAEGHVEVVKFLLEACKVNPFPKDRWNNTPMDEALHFGHHHDVFKILQEYSVVINLLFAAYTGDVVSSALRRFALSAMDMEQRDYDSRTALHVAAAEGHVEEVVKFLLEACKVNPFPKDRWNNTPMDEALHFGHHDVFKILQEYQVQ

Foldseek 3Di:
DQVVLLVCLLVLVVVVNVVCVVVPNDQCDADPQRDGSLLNNLLNLNQVSNCCCCPVVVYDQFGQTNVGHGSLNSNVVNVNVVSNVVSVVD/DQVQLQVCLQVLPVVVVVVCVVVPHDQQDADPQRDGSLLNNLLNLNQVNNCCCCPVVVDDQFGQTNVGDGSLNSNVVNVNVVNNVVSVVVDDD

Radius of gyration: 17.13 Å; Cα contacts (8 Å, |Δi|>4): 296; chains: 2; bounding box: 47×39×38 Å